Protein AF-A0A942DXK2-F1 (afdb_monomer)

Foldseek 3Di:
DDDDDDDDDDDDDDDDDDDDDDDDDDDDDDDDPPPPPCPPPDPVLLVLLQCLQPVDDAPDSPLLSVLCVVVVDDPVRSVLSSVLSNQLVVQVVVQVDPPPDDDHNNVCSVVVCSPPHHPHHDPPPPPPDPDPDDDDFDDDDPPDPPVCAQALLPDDADKFKWAWADKDWDADPFWIKIKTWTAGCDPDSRHRHIGIHIATCTDPDPVRVVQRVVQVVQQCQQQVHPDDPDCVVRGPRIWMWGRHSHDIGIHHDPPVPPD

Structure (mmCIF, N/CA/C/O backbone):
data_AF-A0A942DXK2-F1
#
_entry.id   AF-A0A942DXK2-F1
#
loop_
_atom_site.group_PDB
_atom_site.id
_atom_site.type_symbol
_atom_site.label_atom_id
_atom_site.label_alt_id
_atom_site.label_comp_id
_atom_site.label_asym_id
_atom_site.label_entity_id
_atom_site.label_seq_id
_atom_site.pdbx_PDB_ins_code
_atom_site.Cartn_x
_atom_site.Cartn_y
_atom_site.Cartn_z
_atom_site.occupancy
_atom_site.B_iso_or_equiv
_atom_site.auth_seq_id
_atom_site.auth_comp_id
_atom_site.auth_asym_id
_atom_site.auth_atom_id
_atom_site.pdbx_PDB_model_num
ATOM 1 N N . MET A 1 1 ? 35.083 39.546 17.292 1.00 42.12 1 MET A N 1
ATOM 2 C CA . MET A 1 1 ? 36.291 39.759 16.468 1.00 42.12 1 MET A CA 1
ATOM 3 C C . MET A 1 1 ? 36.486 38.520 15.616 1.00 42.12 1 MET A C 1
ATOM 5 O O . MET A 1 1 ? 36.363 37.435 16.165 1.00 42.12 1 MET A O 1
ATOM 9 N N . ASN A 1 2 ? 36.779 38.744 14.333 1.00 43.50 2 ASN A N 1
ATOM 10 C CA . ASN A 1 2 ? 37.116 37.799 13.261 1.00 43.50 2 ASN A CA 1
ATOM 11 C C . ASN A 1 2 ? 36.027 36.847 12.765 1.00 43.50 2 ASN A C 1
ATOM 13 O O . ASN A 1 2 ? 35.925 35.749 13.286 1.00 43.50 2 ASN A O 1
ATOM 17 N N . GLU A 1 3 ? 35.373 37.227 11.662 1.00 49.12 3 GLU A N 1
ATOM 18 C CA . GLU A 1 3 ? 35.374 36.413 10.435 1.00 49.12 3 GLU A CA 1
ATOM 19 C C . GLU A 1 3 ? 35.507 37.355 9.222 1.00 49.12 3 GLU A C 1
ATOM 21 O O . GLU A 1 3 ? 34.761 38.325 9.088 1.00 49.12 3 GLU A O 1
ATOM 26 N N . ASP A 1 4 ? 36.526 37.105 8.399 1.00 53.34 4 ASP A N 1
ATOM 27 C CA . ASP A 1 4 ? 36.888 37.847 7.185 1.00 53.34 4 ASP A CA 1
ATOM 28 C C . ASP A 1 4 ? 36.368 37.068 5.952 1.00 53.34 4 ASP A C 1
ATOM 30 O O . ASP A 1 4 ? 36.565 35.848 5.894 1.00 53.34 4 ASP A O 1
ATOM 34 N N . PRO A 1 5 ? 35.684 37.710 4.984 1.00 65.56 5 PRO A N 1
ATOM 35 C CA . PRO A 1 5 ? 35.142 37.065 3.792 1.00 65.56 5 PRO A CA 1
ATOM 36 C C . PRO A 1 5 ? 36.110 37.159 2.600 1.00 65.56 5 PRO A C 1
ATOM 38 O O . PRO A 1 5 ? 36.628 38.225 2.276 1.00 65.56 5 PRO A O 1
ATOM 41 N N . SER A 1 6 ? 36.308 36.071 1.849 1.00 54.59 6 SER A N 1
ATOM 42 C CA . SER A 1 6 ? 36.981 36.158 0.541 1.00 54.59 6 SER A CA 1
ATOM 43 C C . SER A 1 6 ? 36.462 35.153 -0.486 1.00 54.59 6 SER A C 1
ATOM 45 O O . SER A 1 6 ? 36.944 34.035 -0.642 1.00 54.59 6 SER A O 1
ATOM 47 N N . THR A 1 7 ? 35.427 35.612 -1.187 1.00 49.00 7 THR A N 1
ATOM 48 C CA . THR A 1 7 ? 35.327 35.753 -2.649 1.00 49.00 7 THR A CA 1
ATOM 49 C C . THR A 1 7 ? 36.343 34.971 -3.491 1.00 49.00 7 THR A C 1
ATOM 51 O O . THR A 1 7 ? 37.527 35.302 -3.541 1.00 49.00 7 THR A O 1
ATOM 54 N N . ARG A 1 8 ? 35.857 34.010 -4.285 1.00 42.41 8 ARG A N 1
ATOM 55 C CA . ARG A 1 8 ? 36.609 33.419 -5.401 1.00 42.41 8 ARG A CA 1
ATOM 56 C C . ARG A 1 8 ? 35.794 33.531 -6.689 1.00 42.41 8 ARG A C 1
ATOM 58 O O . ARG A 1 8 ? 35.006 32.655 -7.022 1.00 42.41 8 ARG A O 1
ATOM 65 N N . THR A 1 9 ? 36.016 34.620 -7.420 1.00 42.44 9 THR A N 1
ATOM 66 C CA . THR A 1 9 ? 35.561 34.802 -8.804 1.00 42.44 9 THR A CA 1
ATOM 67 C C . THR A 1 9 ? 36.762 34.564 -9.714 1.00 42.44 9 THR A C 1
ATOM 69 O O . THR A 1 9 ? 37.744 35.299 -9.635 1.00 42.44 9 THR A O 1
ATOM 72 N N . ARG A 1 10 ? 36.720 33.532 -10.563 1.00 43.69 10 ARG A N 1
ATOM 73 C CA . ARG A 1 10 ? 37.743 33.277 -11.589 1.00 43.69 10 ARG A CA 1
ATOM 74 C C . ARG A 1 10 ? 37.094 33.387 -12.964 1.00 43.69 10 ARG A C 1
ATOM 76 O O . ARG A 1 10 ? 36.321 32.516 -13.346 1.00 43.69 10 ARG A O 1
ATOM 83 N N . ALA A 1 11 ? 37.419 34.457 -13.682 1.00 47.34 11 ALA A N 1
ATOM 84 C CA . ALA A 1 11 ? 37.111 34.617 -15.098 1.00 47.34 11 ALA A CA 1
ATOM 85 C C . ALA A 1 11 ? 38.130 33.838 -15.950 1.00 47.34 11 ALA A C 1
ATOM 87 O O . ALA A 1 11 ? 39.322 33.808 -15.631 1.00 47.34 11 ALA A O 1
ATOM 88 N N . GLN A 1 12 ? 37.642 33.193 -17.010 1.00 42.16 12 GLN A N 1
ATOM 89 C CA . GLN A 1 12 ? 38.434 32.577 -18.072 1.00 42.16 12 GLN A CA 1
ATOM 90 C C . GLN A 1 12 ? 38.555 33.546 -19.251 1.00 42.16 12 GLN A C 1
ATOM 92 O O . GLN A 1 12 ? 37.553 34.096 -19.693 1.00 42.16 12 GLN A O 1
ATOM 97 N N . ASP A 1 13 ? 39.762 33.657 -19.792 1.00 45.75 13 ASP A N 1
ATOM 98 C CA . ASP A 1 13 ? 40.029 33.928 -21.208 1.00 45.75 13 ASP A CA 1
ATOM 99 C C . ASP A 1 13 ? 41.304 33.130 -21.553 1.00 45.75 13 ASP A C 1
ATOM 101 O O . ASP A 1 13 ? 42.166 32.971 -20.675 1.00 45.75 13 ASP A O 1
ATOM 105 N N . PRO A 1 14 ? 41.418 32.530 -22.751 1.00 52.19 14 PRO A N 1
ATOM 106 C CA . PRO A 1 14 ? 42.133 33.271 -23.786 1.00 52.19 14 PRO A CA 1
ATOM 107 C C . PRO A 1 14 ? 41.608 33.044 -25.219 1.00 52.19 14 PRO A C 1
ATOM 109 O O . PRO A 1 14 ? 41.426 31.918 -25.675 1.00 52.19 14 PRO A O 1
ATOM 112 N N . GLY A 1 15 ? 41.586 34.130 -25.988 1.00 42.78 15 GLY A N 1
ATOM 113 C CA . GLY A 1 15 ? 42.622 34.312 -27.011 1.00 42.78 15 GLY A CA 1
ATOM 114 C C . GLY A 1 15 ? 42.251 33.900 -28.433 1.00 42.78 15 GLY A C 1
ATOM 115 O O . GLY A 1 15 ? 42.609 32.830 -28.915 1.00 42.78 15 GLY A O 1
ATOM 116 N N . ASN A 1 16 ? 41.620 34.841 -29.128 1.00 43.91 16 ASN A N 1
ATOM 117 C CA . ASN A 1 16 ? 41.433 34.892 -30.573 1.00 43.91 16 ASN A CA 1
ATOM 118 C C . ASN A 1 16 ? 42.784 35.103 -31.298 1.00 43.91 16 ASN A C 1
ATOM 120 O O . ASN A 1 16 ? 43.468 36.093 -31.039 1.00 43.91 16 ASN A O 1
ATOM 124 N N . GLY A 1 17 ? 43.147 34.211 -32.224 1.00 48.16 17 GLY A N 1
ATOM 125 C CA . GLY A 1 17 ? 44.318 34.333 -33.100 1.00 48.16 17 GLY A CA 1
ATOM 126 C C . GLY A 1 17 ? 43.924 34.068 -34.550 1.00 48.16 17 GLY A C 1
ATOM 127 O O . GLY A 1 17 ? 43.425 32.994 -34.875 1.00 48.16 17 GLY A O 1
ATOM 128 N N . LYS A 1 18 ? 44.112 35.080 -35.393 1.00 45.66 18 LYS A N 1
ATOM 129 C CA . LYS A 1 18 ? 43.727 35.162 -36.802 1.00 45.66 18 LYS A CA 1
ATOM 130 C C . LYS A 1 18 ? 44.973 35.114 -37.703 1.00 45.66 18 LYS A C 1
ATOM 132 O O . LYS A 1 18 ? 46.031 35.584 -37.299 1.00 45.66 18 LYS A O 1
ATOM 137 N N . ASP A 1 19 ? 44.727 34.666 -38.933 1.00 44.50 19 ASP A N 1
ATOM 138 C CA . ASP A 1 19 ? 45.387 35.017 -40.203 1.00 44.50 19 ASP A CA 1
ATOM 139 C C . ASP A 1 19 ? 46.615 34.231 -40.709 1.00 44.50 19 ASP A C 1
ATOM 141 O O . ASP A 1 19 ? 47.664 34.158 -40.076 1.00 44.50 19 ASP A O 1
ATOM 145 N N . GLY A 1 20 ? 46.472 33.781 -41.969 1.00 42.69 20 GLY A N 1
ATOM 146 C CA . GLY A 1 20 ? 47.524 33.822 -42.993 1.00 42.69 20 GLY A CA 1
ATOM 147 C C . GLY A 1 20 ? 47.942 32.475 -43.592 1.00 42.69 20 GLY A C 1
ATOM 148 O O . GLY A 1 20 ? 48.713 31.756 -42.972 1.00 42.69 20 GLY A O 1
ATOM 149 N N . GLN A 1 21 ? 47.473 32.129 -44.802 1.00 41.28 21 GLN A N 1
ATOM 150 C CA . GLN A 1 21 ? 48.269 32.252 -46.043 1.00 41.28 21 GLN A CA 1
ATOM 151 C C . GLN A 1 21 ? 47.593 31.544 -47.243 1.00 41.28 21 GLN A C 1
ATOM 153 O O . GLN A 1 21 ? 47.266 30.359 -47.194 1.00 41.28 21 GLN A O 1
ATOM 158 N N . ASP A 1 22 ? 47.443 32.299 -48.332 1.00 49.22 22 ASP A N 1
ATOM 159 C CA . ASP A 1 22 ? 47.056 31.899 -49.689 1.00 49.22 22 ASP A CA 1
ATOM 160 C C . ASP A 1 22 ? 47.898 30.771 -50.313 1.00 49.22 22 ASP A C 1
ATOM 162 O O . ASP A 1 22 ? 49.125 30.834 -50.286 1.00 49.22 22 ASP A O 1
ATOM 166 N N . CYS A 1 23 ? 47.240 29.860 -51.046 1.00 44.38 23 CYS A N 1
ATOM 167 C CA . CYS A 1 23 ? 47.772 29.257 -52.278 1.00 44.38 23 CYS A CA 1
ATOM 168 C C . CYS A 1 23 ? 46.616 28.854 -53.217 1.00 44.38 23 CYS A C 1
ATOM 170 O O . CYS A 1 23 ? 45.651 28.209 -52.812 1.00 44.38 23 CYS A O 1
ATOM 172 N N . ALA A 1 24 ? 46.719 29.257 -54.483 1.00 43.09 24 ALA A N 1
ATOM 173 C CA . ALA A 1 24 ? 45.660 29.202 -55.483 1.00 43.09 24 ALA A CA 1
ATOM 174 C C . ALA A 1 24 ? 45.664 27.927 -56.363 1.00 43.09 24 ALA A C 1
ATOM 176 O O . ALA A 1 24 ? 46.722 27.467 -56.780 1.00 43.09 24 ALA A O 1
ATOM 177 N N . ALA A 1 25 ? 44.440 27.513 -56.734 1.00 47.66 25 ALA A N 1
ATOM 178 C CA . ALA A 1 25 ? 43.954 26.963 -58.020 1.00 47.66 25 ALA A CA 1
ATOM 179 C C . ALA A 1 25 ? 44.353 25.532 -58.501 1.00 47.66 25 ALA A C 1
ATOM 181 O O . ALA A 1 25 ? 45.356 24.970 -58.080 1.00 47.66 25 ALA A O 1
ATOM 182 N N . PRO A 1 26 ? 43.509 24.886 -59.344 1.00 51.38 26 PRO A N 1
ATOM 183 C CA . PRO A 1 26 ? 43.047 23.510 -59.155 1.00 51.38 26 PRO A CA 1
ATOM 184 C C . PRO A 1 26 ? 43.617 22.520 -60.180 1.00 51.38 26 PRO A C 1
ATOM 186 O O . PRO A 1 26 ? 43.882 22.857 -61.331 1.00 51.38 26 PRO A O 1
ATOM 189 N N . THR A 1 27 ? 43.728 21.246 -59.809 1.00 42.38 27 THR A N 1
ATOM 190 C CA . THR A 1 27 ? 43.945 20.156 -60.773 1.00 42.38 27 THR A CA 1
ATOM 191 C C . THR A 1 27 ? 43.150 18.943 -60.319 1.00 42.38 27 THR A C 1
ATOM 193 O O . THR A 1 27 ? 43.435 18.360 -59.278 1.00 42.38 27 THR A O 1
ATOM 196 N N . ALA A 1 28 ? 42.112 18.606 -61.083 1.00 56.78 28 ALA A N 1
ATOM 197 C CA . ALA A 1 28 ? 41.285 17.428 -60.873 1.00 56.78 28 ALA A CA 1
ATOM 198 C C . ALA A 1 28 ? 41.973 16.186 -61.464 1.00 56.78 28 ALA A C 1
ATOM 200 O O . ALA A 1 28 ? 42.229 16.168 -62.671 1.00 56.78 28 ALA A O 1
ATOM 201 N N . PRO A 1 29 ? 42.209 15.120 -60.683 1.00 48.97 29 PRO A N 1
ATOM 202 C CA . PRO A 1 29 ? 42.436 13.799 -61.229 1.00 48.97 29 PRO A CA 1
ATOM 203 C C . PRO A 1 29 ? 41.121 13.010 -61.219 1.00 48.97 29 PRO A C 1
ATOM 205 O O . PRO A 1 29 ? 40.584 12.662 -60.173 1.00 48.97 29 PRO A O 1
ATOM 208 N N . LEU A 1 30 ? 40.621 12.787 -62.434 1.00 45.84 30 LEU A N 1
ATOM 209 C CA . LEU A 1 30 ? 39.959 11.578 -62.930 1.00 45.84 30 LEU A CA 1
ATOM 210 C C . LEU A 1 30 ? 39.116 10.775 -61.926 1.00 45.84 30 LEU A C 1
ATOM 212 O O . LEU A 1 30 ? 39.620 10.011 -61.106 1.00 45.84 30 LEU A O 1
ATOM 216 N N . SER A 1 31 ? 37.804 10.880 -62.132 1.00 50.62 31 SER A N 1
ATOM 217 C CA . SER A 1 31 ? 36.756 9.989 -61.652 1.00 50.62 31 SER A CA 1
ATOM 218 C C . SER A 1 31 ? 37.131 8.510 -61.802 1.00 50.62 31 SER A C 1
ATOM 220 O O . SER A 1 31 ? 36.900 7.896 -62.842 1.00 50.62 31 SER A O 1
ATOM 222 N N . ALA A 1 32 ? 37.655 7.919 -60.735 1.00 44.97 32 ALA A N 1
ATOM 223 C CA . ALA A 1 32 ? 37.462 6.506 -60.466 1.00 44.97 32 ALA A CA 1
ATOM 224 C C . ALA A 1 32 ? 36.164 6.389 -59.652 1.00 44.97 32 ALA A C 1
ATOM 226 O O . ALA A 1 32 ? 36.058 7.044 -58.609 1.00 44.97 32 ALA A O 1
ATOM 227 N N . PRO A 1 33 ? 35.162 5.604 -60.088 1.00 45.75 33 PRO A N 1
ATOM 228 C CA . PRO A 1 33 ? 34.045 5.265 -59.228 1.00 45.75 33 PRO A CA 1
ATOM 229 C C . PRO A 1 33 ? 34.599 4.387 -58.108 1.00 45.75 33 PRO A C 1
ATOM 231 O O . PRO A 1 33 ? 34.706 3.170 -58.231 1.00 45.75 33 PRO A O 1
ATOM 234 N N . LEU A 1 34 ? 34.984 5.022 -57.002 1.00 44.19 34 LEU A N 1
ATOM 235 C CA . LEU A 1 34 ? 34.987 4.368 -55.709 1.00 44.19 34 LEU A CA 1
ATOM 236 C C . LEU A 1 34 ? 33.532 3.977 -55.474 1.00 44.19 34 LEU A C 1
ATOM 238 O O . LEU A 1 34 ? 32.727 4.778 -55.001 1.00 44.19 34 LEU A O 1
ATOM 242 N N . THR A 1 35 ? 33.183 2.752 -55.870 1.00 45.00 35 THR A N 1
ATOM 243 C CA . THR A 1 35 ? 32.109 2.000 -55.239 1.00 45.00 35 THR A CA 1
ATOM 244 C C . THR A 1 35 ? 32.383 2.090 -53.753 1.00 45.00 35 THR A C 1
ATOM 246 O O . THR A 1 35 ? 33.254 1.409 -53.213 1.00 45.00 35 THR A O 1
ATOM 249 N N . ARG A 1 36 ? 31.687 3.037 -53.127 1.00 38.78 36 ARG A N 1
ATOM 250 C CA . ARG A 1 36 ? 31.515 3.132 -51.696 1.00 38.78 36 ARG A CA 1
ATOM 251 C C . ARG A 1 36 ? 30.972 1.769 -51.302 1.00 38.78 36 ARG A C 1
ATOM 253 O O . ARG A 1 36 ? 29.816 1.468 -51.566 1.00 38.78 36 ARG A O 1
ATOM 260 N N . ALA A 1 37 ? 31.838 0.908 -50.781 1.00 41.78 37 ALA A N 1
ATOM 261 C CA . ALA A 1 37 ? 31.377 -0.202 -49.981 1.00 41.78 37 ALA A CA 1
ATOM 262 C C . ALA A 1 37 ? 30.581 0.455 -48.851 1.00 41.78 37 ALA A C 1
ATOM 264 O O . ALA A 1 37 ? 31.152 1.196 -48.045 1.00 41.78 37 ALA A O 1
ATOM 265 N N . ASP A 1 38 ? 29.259 0.316 -48.916 1.00 43.75 38 ASP A N 1
ATOM 266 C CA . ASP A 1 38 ? 28.306 0.846 -47.953 1.00 43.75 38 ASP A CA 1
ATOM 267 C C . ASP A 1 38 ? 28.631 0.277 -46.570 1.00 43.75 38 ASP A C 1
ATOM 269 O O . ASP A 1 38 ? 28.126 -0.755 -46.149 1.00 43.75 38 ASP A O 1
ATOM 273 N N . ALA A 1 39 ? 29.490 0.974 -45.831 1.00 44.19 39 ALA A N 1
ATOM 274 C CA . ALA A 1 39 ? 29.585 0.874 -44.380 1.00 44.19 39 ALA A CA 1
ATOM 275 C C . ALA A 1 39 ? 28.519 1.786 -43.741 1.00 44.19 39 ALA A C 1
ATOM 277 O O . ALA A 1 39 ? 28.804 2.567 -42.835 1.00 44.19 39 ALA A O 1
ATOM 278 N N . GLY A 1 40 ? 27.303 1.751 -44.287 1.00 49.38 40 GLY A N 1
ATOM 279 C CA . GLY A 1 40 ? 26.206 2.654 -43.962 1.00 49.38 40 GLY A CA 1
ATOM 280 C C . GLY A 1 40 ? 25.009 1.929 -43.369 1.00 49.38 40 GLY A C 1
ATOM 281 O O . GLY A 1 40 ? 23.909 2.164 -43.826 1.00 49.38 40 GLY A O 1
ATOM 282 N N . THR A 1 41 ? 25.169 0.998 -42.426 1.00 50.38 41 THR A N 1
ATOM 283 C CA . THR A 1 41 ? 24.029 0.123 -42.069 1.00 50.38 41 THR A CA 1
ATOM 284 C C . THR A 1 41 ? 24.071 -0.384 -40.628 1.00 50.38 41 THR A C 1
ATOM 286 O O . THR A 1 41 ? 24.137 -1.583 -40.380 1.00 50.38 41 THR A O 1
ATOM 289 N N . ALA A 1 42 ? 24.040 0.516 -39.647 1.00 50.09 42 ALA A N 1
ATOM 290 C CA . ALA A 1 42 ? 23.709 0.125 -38.268 1.00 50.09 42 ALA A CA 1
ATOM 291 C C . ALA A 1 42 ? 22.914 1.211 -37.540 1.00 50.09 42 ALA A C 1
ATOM 293 O O . ALA A 1 42 ? 21.958 0.914 -36.825 1.00 50.09 42 ALA A O 1
ATOM 294 N N . GLN A 1 43 ? 23.278 2.480 -37.751 1.00 53.81 43 GLN A N 1
ATOM 295 C CA . GLN A 1 43 ? 22.580 3.596 -37.120 1.00 53.81 43 GLN A CA 1
ATOM 296 C C . GLN A 1 43 ? 21.196 3.850 -37.739 1.00 53.81 43 GLN A C 1
ATOM 298 O O . GLN A 1 43 ? 20.264 4.138 -36.992 1.00 53.81 43 GLN A O 1
ATOM 303 N N . ASP A 1 44 ? 21.047 3.648 -39.051 1.00 68.81 44 ASP A N 1
ATOM 304 C CA . ASP A 1 44 ? 19.758 3.787 -39.744 1.00 68.81 44 ASP A CA 1
ATOM 305 C C . ASP A 1 44 ? 18.819 2.596 -39.497 1.00 68.81 44 ASP A C 1
ATOM 307 O O . ASP A 1 44 ? 17.615 2.791 -39.349 1.00 68.81 44 ASP A O 1
ATOM 311 N N . ASN A 1 45 ? 19.355 1.379 -39.336 1.00 83.75 45 ASN A N 1
ATOM 312 C CA . ASN A 1 45 ? 18.539 0.175 -39.136 1.00 83.75 45 ASN A CA 1
ATOM 313 C C . ASN A 1 45 ? 17.734 0.255 -37.826 1.00 83.75 45 ASN A C 1
ATOM 315 O O . ASN A 1 45 ? 16.522 0.059 -37.807 1.00 83.75 45 ASN A O 1
ATOM 319 N N . PHE A 1 46 ? 18.372 0.638 -36.715 1.00 88.25 46 PHE A N 1
ATOM 320 C CA . PHE A 1 46 ? 17.644 0.806 -35.453 1.00 88.25 46 PHE A CA 1
ATOM 321 C C . PHE A 1 46 ? 16.563 1.895 -35.544 1.00 88.25 46 PHE A C 1
ATOM 323 O O . PHE A 1 46 ? 15.477 1.739 -34.986 1.00 88.25 46 PHE A O 1
ATOM 330 N N . GLU A 1 47 ? 16.855 3.005 -36.227 1.00 88.19 47 GLU A N 1
ATOM 331 C CA . GLU A 1 47 ? 15.915 4.117 -36.395 1.00 88.19 47 GLU A CA 1
ATOM 332 C C . GLU A 1 47 ? 14.682 3.677 -37.206 1.00 88.19 47 GLU A C 1
ATOM 334 O O . GLU A 1 47 ? 13.556 4.047 -36.867 1.00 88.19 47 GLU A O 1
ATOM 339 N N . GLU A 1 48 ? 14.876 2.830 -38.220 1.00 89.75 48 GLU A N 1
ATOM 340 C CA . GLU A 1 48 ? 13.800 2.229 -39.009 1.00 89.75 48 GLU A CA 1
ATOM 341 C C . GLU A 1 48 ? 12.886 1.341 -38.150 1.00 89.75 48 GLU A C 1
ATOM 343 O O . GLU A 1 48 ? 11.667 1.538 -38.140 1.00 89.75 48 GLU A O 1
ATOM 348 N N . LEU A 1 49 ? 13.463 0.420 -37.369 1.00 89.12 49 LEU A N 1
ATOM 349 C CA . LEU A 1 49 ? 12.706 -0.439 -36.451 1.00 89.12 49 LEU A CA 1
ATOM 350 C C . LEU A 1 49 ? 11.962 0.388 -35.394 1.00 89.12 49 LEU A C 1
ATOM 352 O O . LEU A 1 49 ? 10.794 0.141 -35.088 1.00 89.12 49 LEU A O 1
ATOM 356 N N . TRP A 1 50 ? 12.630 1.405 -34.853 1.00 88.06 50 TRP A N 1
ATOM 357 C CA . TRP A 1 50 ? 12.063 2.307 -33.861 1.00 88.06 50 TRP A CA 1
ATOM 358 C C . TRP A 1 50 ? 10.838 3.055 -34.397 1.00 88.06 50 TRP A C 1
ATOM 360 O O . TRP A 1 50 ? 9.811 3.129 -33.718 1.00 88.06 50 TRP A O 1
ATOM 370 N N . CYS A 1 51 ? 10.930 3.591 -35.615 1.00 87.88 51 CYS A N 1
ATOM 371 C CA . CYS A 1 51 ? 9.832 4.288 -36.276 1.00 87.88 51 CYS A CA 1
ATOM 372 C C . CYS A 1 51 ? 8.681 3.341 -36.642 1.00 87.88 51 CYS A C 1
ATOM 374 O O . CYS A 1 51 ? 7.519 3.727 -36.498 1.00 87.88 51 CYS A O 1
ATOM 376 N N . ALA A 1 52 ? 8.988 2.106 -37.055 1.00 87.62 52 ALA A N 1
ATOM 377 C CA . ALA A 1 52 ? 7.987 1.080 -37.341 1.00 87.62 52 ALA A CA 1
ATOM 378 C C . ALA A 1 52 ? 7.171 0.708 -36.090 1.00 87.62 52 ALA A C 1
ATOM 380 O O . ALA A 1 52 ? 5.945 0.639 -36.151 1.00 87.62 52 ALA A O 1
ATOM 381 N N . TYR A 1 53 ? 7.835 0.545 -34.942 1.00 85.81 53 TYR A N 1
ATOM 382 C CA . TYR A 1 53 ? 7.176 0.185 -33.684 1.00 85.81 53 TYR A CA 1
ATOM 383 C C . TYR A 1 53 ? 6.486 1.385 -32.992 1.00 85.81 53 TYR A C 1
ATOM 385 O O . TYR A 1 53 ? 5.440 1.229 -32.356 1.00 85.81 53 TYR A O 1
ATOM 393 N N . TYR A 1 54 ? 7.026 2.610 -33.116 1.00 84.81 54 TYR A N 1
ATOM 394 C CA . TYR A 1 54 ? 6.503 3.827 -32.468 1.00 84.81 54 TYR A CA 1
ATOM 395 C C . TYR A 1 54 ? 6.296 5.022 -33.431 1.00 84.81 54 TYR A C 1
ATOM 397 O O . TYR A 1 54 ? 7.069 5.982 -33.402 1.00 84.81 54 TYR A O 1
ATOM 405 N N . PRO A 1 55 ? 5.175 5.087 -34.176 1.00 75.19 55 PRO A N 1
ATOM 406 C CA . PRO A 1 55 ? 4.976 6.094 -35.229 1.00 75.19 55 PRO A CA 1
ATOM 407 C C . PRO A 1 55 ? 4.684 7.533 -34.754 1.00 75.19 55 PRO A C 1
ATOM 409 O O . PRO A 1 55 ? 4.789 8.465 -35.544 1.00 75.19 55 PRO A O 1
ATOM 412 N N . ARG A 1 56 ? 4.268 7.757 -33.493 1.00 66.94 56 ARG A N 1
ATOM 413 C CA . ARG A 1 56 ? 3.852 9.098 -32.997 1.00 66.94 56 ARG A CA 1
ATOM 414 C C . ARG A 1 56 ? 4.711 9.678 -31.864 1.00 66.94 56 ARG A C 1
ATOM 416 O O . ARG A 1 56 ? 4.791 10.895 -31.747 1.00 66.94 56 ARG A O 1
ATOM 423 N N . ARG A 1 57 ? 5.321 8.831 -31.025 1.00 64.75 57 ARG A N 1
ATOM 424 C CA . ARG A 1 57 ? 6.349 9.141 -30.002 1.00 64.75 57 ARG A CA 1
ATOM 425 C C . ARG A 1 57 ? 6.660 7.850 -29.242 1.00 64.75 57 ARG A C 1
ATOM 427 O O . ARG A 1 57 ? 5.766 7.292 -28.608 1.00 64.75 57 ARG A O 1
ATOM 434 N N . GLY A 1 58 ? 7.898 7.370 -29.310 1.00 65.19 58 GLY A N 1
ATOM 435 C CA . GLY A 1 58 ? 8.334 6.195 -28.551 1.00 65.19 58 GLY A CA 1
ATOM 436 C C . GLY A 1 58 ? 8.844 6.557 -27.156 1.00 65.19 58 GLY A C 1
ATOM 437 O O . GLY A 1 58 ? 9.337 7.664 -26.936 1.00 65.19 58 GLY A O 1
ATOM 438 N N . LYS A 1 59 ? 8.731 5.623 -26.209 1.00 71.88 59 LYS A N 1
ATOM 439 C CA . LYS A 1 59 ? 9.289 5.741 -24.850 1.00 71.88 59 LYS A CA 1
ATOM 440 C C . LYS A 1 59 ? 10.548 4.881 -24.743 1.00 71.88 59 LYS A C 1
ATOM 442 O O . LYS A 1 59 ? 10.558 3.775 -25.265 1.00 71.88 59 LYS A O 1
ATOM 447 N N . ASN A 1 60 ? 11.574 5.372 -24.048 1.00 78.69 60 ASN A N 1
ATOM 448 C CA . ASN A 1 60 ? 12.814 4.640 -23.741 1.00 78.69 60 ASN A CA 1
ATOM 449 C C . ASN A 1 60 ? 13.689 4.264 -24.962 1.00 78.69 60 ASN A C 1
ATOM 451 O O . ASN A 1 60 ? 14.204 3.152 -25.060 1.00 78.69 60 ASN A O 1
ATOM 455 N N . LYS A 1 61 ? 13.932 5.218 -25.879 1.00 84.81 61 LYS A N 1
ATOM 456 C CA . LYS A 1 61 ? 14.793 5.018 -27.073 1.00 84.81 61 LYS A CA 1
ATOM 457 C C . LYS A 1 61 ? 16.201 4.514 -26.735 1.00 84.81 61 LYS A C 1
ATOM 459 O O . LYS A 1 61 ? 16.748 3.698 -27.467 1.00 84.81 61 LYS A O 1
ATOM 464 N N . LYS A 1 62 ? 16.786 4.991 -25.629 1.00 84.50 62 LYS A N 1
ATOM 465 C CA . LYS A 1 62 ? 18.139 4.602 -25.194 1.00 84.50 62 LYS A CA 1
ATOM 466 C C . LYS A 1 62 ? 18.221 3.121 -24.811 1.00 84.50 62 LYS A C 1
ATOM 468 O O . LYS A 1 62 ? 19.138 2.445 -25.256 1.00 84.50 62 LYS A O 1
ATOM 473 N N . GLU A 1 63 ? 17.250 2.626 -24.045 1.00 83.06 63 GLU A N 1
ATOM 474 C CA . GLU A 1 63 ? 17.185 1.218 -23.623 1.00 83.06 63 GLU A CA 1
ATOM 475 C C . GLU A 1 63 ? 16.959 0.296 -24.821 1.00 83.06 63 GLU A C 1
ATOM 477 O O . GLU A 1 63 ? 17.662 -0.693 -24.988 1.00 83.06 63 GLU A O 1
ATOM 482 N N . ALA A 1 64 ? 16.039 0.664 -25.716 1.00 86.19 64 ALA A N 1
ATOM 483 C CA . ALA A 1 64 ? 15.786 -0.131 -26.911 1.00 86.19 64 ALA A CA 1
ATOM 484 C C . ALA A 1 64 ? 16.996 -0.170 -27.856 1.00 86.19 64 ALA A C 1
ATOM 486 O O . ALA A 1 64 ? 17.267 -1.205 -28.459 1.00 86.19 64 ALA A O 1
ATOM 487 N N . ARG A 1 65 ? 17.754 0.932 -27.951 1.00 86.31 65 ARG A N 1
ATOM 488 C CA . ARG A 1 65 ? 19.006 0.960 -28.714 1.00 86.31 65 ARG A CA 1
ATOM 489 C C . ARG A 1 65 ? 20.044 0.028 -28.101 1.00 86.31 65 ARG A C 1
ATOM 491 O O . ARG A 1 65 ? 20.744 -0.646 -28.850 1.00 86.31 65 ARG A O 1
ATOM 498 N N . ALA A 1 66 ? 20.143 -0.017 -26.772 1.00 86.31 66 ALA A N 1
ATOM 499 C CA . ALA A 1 66 ? 21.049 -0.931 -26.085 1.00 86.31 66 ALA A CA 1
ATOM 500 C C . ALA A 1 66 ? 20.676 -2.391 -26.376 1.00 86.31 66 ALA A C 1
ATOM 502 O O . ALA A 1 66 ? 21.527 -3.128 -26.857 1.00 86.31 66 ALA A O 1
ATOM 503 N N . ALA A 1 67 ? 19.402 -2.763 -26.220 1.00 87.50 67 ALA A N 1
ATOM 504 C CA . ALA A 1 67 ? 18.914 -4.110 -26.526 1.00 87.50 67 ALA A CA 1
ATOM 505 C C . ALA A 1 67 ? 19.161 -4.508 -27.994 1.00 87.50 67 ALA A C 1
ATOM 507 O O . ALA A 1 67 ? 19.683 -5.586 -28.267 1.00 87.50 67 ALA A O 1
ATOM 508 N N . TYR A 1 68 ? 18.866 -3.614 -28.944 1.00 89.06 68 TYR A N 1
ATOM 509 C CA . TYR A 1 68 ? 19.128 -3.846 -30.368 1.00 89.06 68 TYR A CA 1
ATOM 510 C C . TYR A 1 68 ? 20.625 -4.016 -30.665 1.00 89.06 68 TYR A C 1
ATOM 512 O O . TYR A 1 68 ? 21.018 -4.887 -31.434 1.00 89.06 68 TYR A O 1
ATOM 520 N N . THR A 1 69 ? 21.474 -3.201 -30.033 1.00 87.69 69 THR A N 1
ATOM 521 C CA . THR A 1 69 ? 22.933 -3.298 -30.190 1.00 87.69 69 THR A CA 1
ATOM 522 C C . THR A 1 69 ? 23.473 -4.600 -29.596 1.00 87.69 69 THR A C 1
ATOM 524 O O . THR A 1 69 ? 24.362 -5.202 -30.188 1.00 87.69 69 THR A O 1
ATOM 527 N N . THR A 1 70 ? 22.926 -5.056 -28.464 1.00 89.69 70 THR A N 1
ATOM 528 C CA . THR A 1 70 ? 23.282 -6.340 -27.842 1.00 89.69 70 THR A CA 1
ATOM 529 C C . THR A 1 70 ? 22.893 -7.524 -28.720 1.00 89.69 70 THR A C 1
ATOM 531 O O . THR A 1 70 ? 23.683 -8.453 -28.859 1.00 89.69 70 THR A O 1
ATOM 534 N N . LEU A 1 71 ? 21.705 -7.481 -29.330 1.00 86.19 71 LEU A N 1
ATOM 535 C CA . LEU A 1 71 ? 21.245 -8.516 -30.256 1.00 86.19 71 LEU A CA 1
ATOM 536 C C . LEU A 1 71 ? 22.078 -8.537 -31.550 1.00 86.19 71 LEU A C 1
ATOM 538 O O . LEU A 1 71 ? 22.254 -9.595 -32.145 1.00 86.19 71 LEU A O 1
ATOM 542 N N . ASN A 1 72 ? 22.598 -7.374 -31.966 1.00 87.44 72 ASN A N 1
ATOM 543 C CA . ASN A 1 72 ? 23.368 -7.171 -33.196 1.00 87.44 72 ASN A CA 1
ATOM 544 C C . ASN A 1 72 ? 22.747 -7.889 -34.416 1.00 87.44 72 ASN A C 1
ATOM 546 O O . ASN A 1 72 ? 23.390 -8.750 -35.028 1.00 87.44 72 ASN A O 1
ATOM 550 N N . PRO A 1 73 ? 21.481 -7.588 -34.755 1.00 87.31 73 PRO A N 1
ATOM 551 C CA . PRO A 1 73 ? 20.768 -8.325 -35.783 1.00 87.31 73 PRO A CA 1
ATOM 552 C C . PRO A 1 73 ? 21.389 -8.081 -37.163 1.00 87.31 73 PRO A C 1
ATOM 554 O O . PRO A 1 73 ? 21.660 -6.944 -37.560 1.00 87.31 73 PRO A O 1
ATOM 557 N N . GLY A 1 74 ? 21.590 -9.168 -37.911 1.00 86.38 74 GLY A N 1
ATOM 558 C CA . GLY A 1 74 ? 21.948 -9.100 -39.327 1.00 86.38 74 GLY A CA 1
ATOM 559 C C . GLY A 1 74 ? 20.824 -8.487 -40.179 1.00 86.38 74 GLY A C 1
ATOM 560 O O . GLY A 1 74 ? 19.702 -8.327 -39.695 1.00 86.38 74 GLY A O 1
ATOM 561 N N . PRO A 1 75 ? 21.085 -8.171 -41.460 1.00 81.62 75 PRO A N 1
ATOM 562 C CA . PRO A 1 75 ? 20.113 -7.508 -42.336 1.00 81.62 75 PRO A CA 1
ATOM 563 C C . PRO A 1 75 ? 18.807 -8.302 -42.499 1.00 81.62 75 PRO A C 1
ATOM 565 O O . PRO A 1 75 ? 17.729 -7.711 -42.472 1.00 81.62 75 PRO A O 1
ATOM 568 N N . ASP A 1 76 ? 18.886 -9.634 -42.580 1.00 81.62 76 ASP A N 1
ATOM 569 C CA . ASP A 1 76 ? 17.707 -10.501 -42.702 1.00 81.62 76 ASP A CA 1
ATOM 570 C C . ASP A 1 76 ? 16.851 -10.509 -41.426 1.00 81.62 76 ASP A C 1
ATOM 572 O O . ASP A 1 76 ? 15.622 -10.478 -41.493 1.00 81.62 76 ASP A O 1
ATOM 576 N N . LEU A 1 77 ? 17.493 -10.524 -40.251 1.00 83.69 77 LEU A N 1
ATOM 577 C CA . LEU A 1 77 ? 16.801 -10.493 -38.961 1.00 83.69 77 LEU A CA 1
ATOM 578 C C . LEU A 1 77 ? 16.176 -9.116 -38.712 1.00 83.69 77 LEU A C 1
ATOM 580 O O . LEU A 1 77 ? 15.023 -9.035 -38.300 1.00 83.69 77 LEU A O 1
ATOM 584 N N . HIS A 1 78 ? 16.898 -8.040 -39.037 1.00 88.25 78 HIS A N 1
ATOM 585 C CA . HIS A 1 78 ? 16.376 -6.673 -38.984 1.00 88.25 78 HIS A CA 1
ATOM 586 C C . HIS A 1 78 ? 15.117 -6.515 -39.846 1.00 88.25 78 HIS A C 1
ATOM 588 O O . HIS A 1 78 ? 14.108 -6.010 -39.359 1.00 88.25 78 HIS A O 1
ATOM 594 N N . GLY A 1 79 ? 15.134 -7.023 -41.085 1.00 85.94 79 GLY A N 1
ATOM 595 C CA . GLY A 1 79 ? 13.964 -7.004 -41.968 1.00 85.94 79 GLY A CA 1
ATOM 596 C C . GLY A 1 79 ? 12.736 -7.665 -41.333 1.00 85.94 79 GLY A C 1
ATOM 597 O O . GLY A 1 79 ? 11.669 -7.053 -41.274 1.00 85.94 79 GLY A O 1
ATOM 598 N N . ARG A 1 80 ? 12.906 -8.862 -40.754 1.00 86.12 80 ARG A N 1
ATOM 599 C CA . ARG A 1 80 ? 11.825 -9.565 -40.039 1.00 86.12 80 ARG A CA 1
ATOM 600 C C . ARG A 1 80 ? 11.318 -8.787 -38.830 1.00 86.12 80 ARG A C 1
ATOM 602 O O . ARG A 1 80 ? 10.113 -8.695 -38.620 1.00 86.12 80 ARG A O 1
ATOM 609 N N . MET A 1 81 ? 12.218 -8.190 -38.050 1.00 89.31 81 MET A N 1
ATOM 610 C CA . MET A 1 81 ? 11.837 -7.374 -36.896 1.00 89.31 81 MET A CA 1
ATOM 611 C C . MET A 1 81 ? 11.021 -6.146 -37.318 1.00 89.31 81 MET A C 1
ATOM 613 O O . MET A 1 81 ? 10.050 -5.797 -36.651 1.00 89.31 81 MET A O 1
ATOM 617 N N . VAL A 1 82 ? 11.379 -5.489 -38.425 1.00 90.88 82 VAL A N 1
ATOM 618 C CA . VAL A 1 82 ? 10.626 -4.338 -38.948 1.00 90.88 82 VAL A CA 1
ATOM 619 C C . VAL A 1 82 ? 9.227 -4.755 -39.408 1.00 90.88 82 VAL A C 1
ATOM 621 O O . VAL A 1 82 ? 8.261 -4.045 -39.118 1.00 90.88 82 VAL A O 1
ATOM 624 N N . GLU A 1 83 ? 9.094 -5.892 -40.091 1.00 88.25 83 GLU A N 1
ATOM 625 C CA . GLU A 1 83 ? 7.794 -6.435 -40.503 1.00 88.25 83 GLU A CA 1
ATOM 626 C C . GLU A 1 83 ? 6.923 -6.787 -39.292 1.00 88.25 83 GLU A C 1
ATOM 628 O O . GLU A 1 83 ? 5.818 -6.254 -39.162 1.00 88.25 83 GLU A O 1
ATOM 633 N N . ALA A 1 84 ? 7.458 -7.554 -38.340 1.00 88.06 84 ALA A N 1
ATOM 634 C CA . ALA A 1 84 ? 6.761 -7.904 -37.104 1.00 88.06 84 ALA A CA 1
ATOM 635 C C . ALA A 1 84 ? 6.344 -6.656 -36.301 1.00 88.06 84 ALA A C 1
ATOM 637 O O . ALA A 1 84 ? 5.229 -6.579 -35.782 1.00 88.06 84 ALA A O 1
ATOM 638 N N . ALA A 1 85 ? 7.195 -5.625 -36.247 1.00 89.56 85 ALA A N 1
ATOM 639 C CA . ALA A 1 85 ? 6.869 -4.365 -35.584 1.00 89.56 85 ALA A CA 1
ATOM 640 C C . ALA A 1 85 ? 5.679 -3.646 -36.247 1.00 89.56 85 ALA A C 1
ATOM 642 O O . ALA A 1 85 ? 4.823 -3.094 -35.546 1.00 89.56 85 ALA A O 1
ATOM 643 N N . ARG A 1 86 ? 5.592 -3.670 -37.585 1.00 87.19 86 ARG A N 1
ATOM 644 C CA . ARG A 1 86 ? 4.456 -3.107 -38.335 1.00 87.19 86 ARG A CA 1
ATOM 645 C C . ARG A 1 86 ? 3.175 -3.897 -38.089 1.00 87.19 86 ARG A C 1
ATOM 647 O O . ARG A 1 86 ? 2.126 -3.288 -37.895 1.00 87.19 86 ARG A O 1
ATOM 654 N N . GLU A 1 87 ? 3.246 -5.223 -38.052 1.00 86.44 87 GLU A N 1
ATOM 655 C CA . GLU A 1 87 ? 2.091 -6.084 -37.770 1.00 86.44 87 GLU A CA 1
ATOM 656 C C . GLU A 1 87 ? 1.551 -5.880 -36.352 1.00 86.44 87 GLU A C 1
ATOM 658 O O . GLU A 1 87 ? 0.343 -5.730 -36.150 1.00 86.44 87 GLU A O 1
ATOM 663 N N . TRP A 1 88 ? 2.445 -5.779 -35.368 1.00 85.56 88 TRP A N 1
ATOM 664 C CA . TRP A 1 88 ? 2.090 -5.438 -33.993 1.00 85.56 88 TRP A CA 1
ATOM 665 C C . TRP A 1 88 ? 1.421 -4.061 -33.905 1.00 85.56 88 TRP A C 1
ATOM 667 O O . TRP A 1 88 ? 0.385 -3.907 -33.251 1.00 85.56 88 TRP A O 1
ATOM 677 N N . GLN A 1 89 ? 1.958 -3.066 -34.616 1.00 84.69 89 GLN A N 1
ATOM 678 C CA . GLN A 1 89 ? 1.361 -1.734 -34.692 1.00 84.69 89 GLN A CA 1
ATOM 679 C C . GLN A 1 89 ? -0.033 -1.767 -35.333 1.00 84.69 89 GLN A C 1
ATOM 681 O O . GLN A 1 89 ? -0.954 -1.137 -34.803 1.00 84.69 89 GLN A O 1
ATOM 686 N N . ALA A 1 90 ? -0.203 -2.508 -36.429 1.00 83.50 90 ALA A N 1
ATOM 687 C CA . ALA A 1 90 ? -1.475 -2.647 -37.125 1.00 83.50 90 ALA A CA 1
ATOM 688 C C . ALA A 1 90 ? -2.522 -3.346 -36.244 1.00 83.50 90 ALA A C 1
ATOM 690 O O . ALA A 1 90 ? -3.655 -2.867 -36.139 1.00 83.50 90 ALA A O 1
ATOM 691 N N . SER A 1 91 ? -2.131 -4.413 -35.537 1.00 82.38 91 SER A N 1
ATOM 692 C CA . SER A 1 91 ? -3.002 -5.101 -34.579 1.00 82.38 91 SER A CA 1
ATOM 693 C C . SER A 1 91 ? -3.456 -4.166 -33.455 1.00 82.38 91 SER A C 1
ATOM 695 O O . SER A 1 91 ? -4.638 -4.128 -33.109 1.00 82.38 91 SER A O 1
ATOM 697 N N . TRP A 1 92 ? -2.560 -3.342 -32.907 1.00 77.44 92 TRP A N 1
ATOM 698 C CA . TRP A 1 92 ? -2.938 -2.369 -31.882 1.00 77.44 92 TRP A CA 1
ATOM 699 C C . TRP A 1 92 ? -3.813 -1.238 -32.409 1.00 77.44 92 TRP A C 1
ATOM 701 O O . TRP A 1 92 ? -4.749 -0.826 -31.725 1.00 77.44 92 TRP A O 1
ATOM 711 N N . ALA A 1 93 ? -3.548 -0.742 -33.618 1.00 78.75 93 ALA A N 1
ATOM 712 C CA . ALA A 1 93 ? -4.400 0.257 -34.252 1.00 78.75 93 ALA A CA 1
ATOM 713 C C . ALA A 1 93 ? -5.830 -0.277 -34.446 1.00 78.75 93 ALA A C 1
ATOM 715 O O . ALA A 1 93 ? -6.792 0.447 -34.189 1.00 78.75 93 ALA A O 1
ATOM 716 N N . ALA A 1 94 ? -5.975 -1.559 -34.801 1.00 78.94 94 ALA A N 1
ATOM 717 C CA . ALA A 1 94 ? -7.270 -2.222 -34.935 1.00 78.94 94 ALA A CA 1
ATOM 718 C C . ALA A 1 94 ? -8.039 -2.353 -33.603 1.00 78.94 94 ALA A C 1
ATOM 720 O O . ALA A 1 94 ? -9.264 -2.444 -33.613 1.00 78.94 94 ALA A O 1
ATOM 721 N N . GLN A 1 95 ? -7.355 -2.321 -32.452 1.00 73.75 95 GLN A N 1
ATOM 722 C CA . GLN A 1 95 ? -7.986 -2.446 -31.129 1.00 73.75 95 GLN A CA 1
ATOM 723 C C . GLN A 1 95 ? -8.658 -1.154 -30.635 1.00 73.75 95 GLN A C 1
ATOM 725 O O . GLN A 1 95 ? -9.388 -1.198 -29.647 1.00 73.75 95 GLN A O 1
ATOM 730 N N . ASN A 1 96 ? -8.419 -0.010 -31.293 1.00 68.50 96 ASN A N 1
ATOM 731 C CA . ASN A 1 96 ? -8.993 1.303 -30.962 1.00 68.50 96 ASN A CA 1
ATOM 732 C C . ASN A 1 96 ? -8.901 1.690 -29.465 1.00 68.50 96 ASN A C 1
ATOM 734 O O . ASN A 1 96 ? -9.750 2.409 -28.940 1.00 68.50 96 ASN A O 1
ATOM 738 N N . ASN A 1 97 ? -7.871 1.197 -28.766 1.00 69.25 97 ASN A N 1
ATOM 739 C CA . ASN A 1 97 ? -7.628 1.467 -27.353 1.00 69.25 97 ASN A CA 1
ATOM 740 C C . ASN A 1 97 ? -6.280 2.192 -27.186 1.00 69.25 97 ASN A C 1
ATOM 742 O O . ASN A 1 97 ? -5.226 1.551 -27.249 1.00 69.25 97 ASN A O 1
ATOM 746 N N . PRO A 1 98 ? -6.282 3.521 -26.984 1.00 64.44 98 PRO A N 1
ATOM 747 C CA . PRO A 1 98 ? -5.046 4.287 -26.853 1.00 64.44 98 PRO A CA 1
ATOM 748 C C . PRO A 1 98 ? -4.253 3.935 -25.583 1.00 64.44 98 PRO A C 1
ATOM 750 O O . PRO A 1 98 ? -3.023 4.050 -25.615 1.00 64.44 98 PRO A O 1
ATOM 753 N N . ASP A 1 99 ? -4.938 3.456 -24.537 1.00 57.03 99 ASP A N 1
ATOM 754 C CA . ASP A 1 99 ? -4.404 3.150 -23.201 1.00 57.03 99 ASP A CA 1
ATOM 755 C C . ASP A 1 99 ? -4.065 1.667 -22.997 1.00 57.03 99 ASP A C 1
ATOM 757 O O . ASP A 1 99 ? -3.692 1.256 -21.896 1.00 57.03 99 ASP A O 1
ATOM 761 N N . ALA A 1 100 ? -4.173 0.837 -24.042 1.00 64.38 100 ALA A N 1
ATOM 762 C CA . ALA A 1 100 ? -3.754 -0.554 -23.948 1.00 64.38 100 ALA A CA 1
ATOM 763 C C . ALA A 1 100 ? -2.275 -0.625 -23.511 1.00 64.38 100 ALA A C 1
ATOM 765 O O . ALA A 1 100 ? -1.433 0.083 -24.081 1.00 64.38 100 ALA A O 1
ATOM 766 N N . PRO A 1 101 ? -1.934 -1.454 -22.507 1.00 61.31 101 PRO A N 1
ATOM 767 C CA . PRO A 1 101 ? -0.572 -1.552 -22.004 1.00 61.31 101 PRO A CA 1
ATOM 768 C C . PRO A 1 101 ? 0.352 -2.046 -23.120 1.00 61.31 101 PRO A C 1
ATOM 770 O O . PRO A 1 101 ? 0.267 -3.191 -23.564 1.00 61.31 101 PRO A O 1
ATOM 773 N N . ARG A 1 102 ? 1.238 -1.164 -23.591 1.00 73.88 102 ARG A N 1
ATOM 774 C CA . ARG A 1 102 ? 2.218 -1.483 -24.635 1.00 73.88 102 ARG A CA 1
ATOM 775 C C . ARG A 1 102 ? 3.479 -2.018 -23.988 1.00 73.88 102 ARG A C 1
ATOM 777 O O . ARG A 1 102 ? 4.012 -1.401 -23.064 1.00 73.88 102 ARG A O 1
ATOM 784 N N . ARG A 1 103 ? 4.001 -3.123 -24.513 1.00 80.88 103 ARG A N 1
ATOM 785 C CA . ARG A 1 103 ? 5.355 -3.559 -24.167 1.00 80.88 103 ARG A CA 1
ATOM 786 C C . ARG A 1 103 ? 6.366 -2.563 -24.732 1.00 80.88 103 ARG A C 1
ATOM 788 O O . ARG A 1 103 ? 6.179 -2.019 -25.825 1.00 80.88 103 ARG A O 1
ATOM 795 N N . THR A 1 104 ? 7.417 -2.287 -23.966 1.00 84.44 104 THR A N 1
ATOM 796 C CA . THR A 1 104 ? 8.526 -1.446 -24.424 1.00 84.44 104 THR A CA 1
ATOM 797 C C . THR A 1 104 ? 9.313 -2.176 -25.510 1.00 84.44 104 THR A C 1
ATOM 799 O O . THR A 1 104 ? 9.467 -3.393 -25.425 1.00 84.44 104 THR A O 1
ATOM 802 N N . LEU A 1 105 ? 9.831 -1.449 -26.511 1.00 84.81 105 LEU A N 1
ATOM 803 C CA . LEU A 1 105 ? 10.613 -2.068 -27.592 1.00 84.81 105 LEU A CA 1
ATOM 804 C C . LEU A 1 105 ? 11.817 -2.856 -27.048 1.00 84.81 105 LEU A C 1
ATOM 806 O O . LEU A 1 105 ? 12.111 -3.925 -27.557 1.00 84.81 105 LEU A O 1
ATOM 810 N N . ALA A 1 106 ? 12.455 -2.390 -25.968 1.00 84.44 106 ALA A N 1
ATOM 811 C CA . ALA A 1 106 ? 13.533 -3.130 -25.305 1.00 84.44 106 ALA A CA 1
ATOM 812 C C . ALA A 1 106 ? 13.091 -4.542 -24.875 1.00 84.44 106 ALA A C 1
ATOM 814 O O . ALA A 1 106 ? 13.699 -5.520 -25.289 1.00 84.44 106 ALA A O 1
ATOM 815 N N . LYS A 1 107 ? 11.970 -4.658 -24.147 1.00 85.31 107 LYS A N 1
ATOM 816 C CA . LYS A 1 107 ? 11.436 -5.957 -23.703 1.00 85.31 107 LYS A CA 1
ATOM 817 C C . LYS A 1 107 ? 10.931 -6.823 -24.855 1.00 85.31 107 LYS A C 1
ATOM 819 O O . LYS A 1 107 ? 10.942 -8.041 -24.733 1.00 85.31 107 LYS A O 1
ATOM 824 N N . TRP A 1 108 ? 10.454 -6.202 -25.932 1.00 88.62 108 TRP A N 1
ATOM 825 C CA . TRP A 1 108 ? 10.021 -6.905 -27.140 1.00 88.62 108 TRP A CA 1
ATOM 826 C C . TRP A 1 108 ? 11.213 -7.537 -27.877 1.00 88.62 108 TRP A C 1
ATOM 828 O O . TRP A 1 108 ? 11.133 -8.693 -28.279 1.00 88.62 108 TRP A O 1
ATOM 838 N N . ILE A 1 109 ? 12.340 -6.818 -27.962 1.00 87.81 109 ILE A N 1
ATOM 839 C CA . ILE A 1 109 ? 13.605 -7.326 -28.518 1.00 87.81 109 ILE A CA 1
ATOM 840 C C . ILE A 1 109 ? 14.209 -8.407 -27.607 1.00 87.81 109 ILE A C 1
ATOM 842 O O . ILE A 1 109 ? 14.560 -9.475 -28.090 1.00 87.81 109 ILE A O 1
ATOM 846 N N . GLU A 1 110 ? 14.303 -8.158 -26.296 1.00 84.12 110 GLU A N 1
ATOM 847 C CA . GLU A 1 110 ? 14.910 -9.084 -25.318 1.00 84.12 110 GLU A CA 1
ATOM 848 C C . GLU A 1 110 ? 14.202 -10.439 -25.226 1.00 84.12 110 GLU A C 1
ATOM 850 O O . GLU A 1 110 ? 14.838 -11.448 -24.944 1.00 84.12 110 GLU A O 1
ATOM 855 N N . ARG A 1 111 ? 12.879 -10.457 -25.412 1.00 83.31 111 ARG A N 1
ATOM 856 C CA . ARG A 1 111 ? 12.059 -11.676 -25.353 1.00 83.31 111 ARG A CA 1
ATOM 857 C C . ARG A 1 111 ? 11.880 -12.351 -26.708 1.00 83.31 111 ARG A C 1
ATOM 859 O O . ARG A 1 111 ? 11.083 -13.278 -26.798 1.00 83.31 111 ARG A O 1
ATOM 866 N N . GLU A 1 112 ? 12.560 -11.847 -27.734 1.00 85.94 112 GLU A N 1
ATOM 867 C CA . GLU A 1 112 ? 12.489 -12.366 -29.100 1.00 85.94 112 GLU A CA 1
ATOM 868 C C . GLU A 1 112 ? 11.049 -12.446 -29.639 1.00 85.94 112 GLU A C 1
ATOM 870 O O . GLU A 1 112 ? 10.700 -13.280 -30.467 1.00 85.94 112 GLU A O 1
ATOM 875 N N . GLU A 1 113 ? 10.182 -11.524 -29.203 1.00 79.06 113 GLU A N 1
ATOM 876 C CA . GLU A 1 113 ? 8.757 -11.529 -29.569 1.00 79.06 113 GLU A CA 1
ATOM 877 C C . GLU A 1 113 ? 8.502 -11.108 -31.019 1.00 79.06 113 GLU A C 1
ATOM 879 O O . GLU A 1 113 ? 7.353 -11.061 -31.452 1.00 79.06 113 GLU A O 1
ATOM 884 N N . TYR A 1 114 ? 9.565 -10.828 -31.771 1.00 79.31 114 TYR A N 1
ATOM 885 C CA . TYR A 1 114 ? 9.528 -10.712 -33.222 1.00 79.31 114 TYR A CA 1
ATOM 886 C C . TYR A 1 114 ? 9.246 -12.055 -33.918 1.00 79.31 114 TYR A C 1
ATOM 888 O O . TYR A 1 114 ? 8.865 -12.043 -35.083 1.00 79.31 114 TYR A O 1
ATOM 896 N N . GLU A 1 115 ? 9.400 -13.195 -33.231 1.00 79.12 115 GLU A N 1
ATOM 897 C CA . GLU A 1 115 ? 8.991 -14.519 -33.734 1.00 79.12 115 GLU A CA 1
ATOM 898 C C . GLU A 1 115 ? 7.560 -14.909 -33.323 1.00 79.12 115 GLU A C 1
ATOM 900 O O . GLU A 1 115 ? 7.023 -15.907 -33.801 1.00 79.12 115 GLU A O 1
ATOM 905 N N . CYS A 1 116 ? 6.931 -14.132 -32.437 1.00 76.38 116 CYS A N 1
ATOM 906 C CA . CYS A 1 116 ? 5.593 -14.406 -31.923 1.00 76.38 116 CYS A CA 1
ATOM 907 C C . CYS A 1 116 ? 4.516 -13.678 -32.733 1.00 76.38 116 CYS A C 1
ATOM 909 O O . CYS A 1 116 ? 4.648 -12.490 -33.044 1.00 76.38 116 CYS A O 1
ATOM 911 N N . ASP A 1 117 ? 3.392 -14.364 -32.958 1.00 69.88 117 ASP A N 1
ATOM 912 C CA . ASP A 1 117 ? 2.215 -13.761 -33.579 1.00 69.88 117 ASP A CA 1
ATOM 913 C C . ASP A 1 117 ? 1.752 -12.517 -32.796 1.00 69.88 117 ASP A C 1
ATOM 915 O O . ASP A 1 117 ? 1.712 -12.531 -31.554 1.00 69.88 117 ASP A O 1
ATOM 919 N N . PRO A 1 118 ? 1.375 -11.427 -33.493 1.00 66.88 118 PRO A N 1
ATOM 920 C CA . PRO A 1 118 ? 0.892 -10.222 -32.842 1.00 66.88 118 PRO A CA 1
ATOM 921 C C . PRO A 1 118 ? -0.342 -10.539 -31.994 1.00 66.88 118 PRO A C 1
ATOM 923 O O . PRO A 1 118 ? -1.181 -11.349 -32.397 1.00 66.88 118 PRO A O 1
ATOM 926 N N . PRO A 1 119 ? -0.516 -9.877 -30.834 1.00 65.38 119 PRO A N 1
ATOM 927 C CA . PRO A 1 119 ? -1.651 -10.139 -29.963 1.00 65.38 119 PRO A CA 1
ATOM 928 C C . PRO A 1 119 ? -2.953 -9.923 -30.738 1.00 65.38 119 PRO A C 1
ATOM 930 O O . PRO A 1 119 ? -3.302 -8.791 -31.078 1.00 65.38 119 PRO A O 1
ATOM 933 N N . THR A 1 120 ? -3.670 -11.007 -31.037 1.00 54.91 120 THR A N 1
ATOM 934 C CA . THR A 1 120 ? -4.957 -10.951 -31.731 1.00 54.91 120 THR A CA 1
ATOM 935 C C . THR A 1 120 ? -5.972 -10.288 -30.819 1.00 54.91 120 THR A C 1
ATOM 937 O O . THR A 1 120 ? -6.282 -10.838 -29.766 1.00 54.91 120 THR A O 1
ATOM 940 N N . ALA A 1 121 ? -6.436 -9.107 -31.241 1.00 53.03 121 ALA A N 1
ATOM 941 C CA . ALA A 1 121 ? -7.556 -8.325 -30.723 1.00 53.03 121 ALA A CA 1
ATOM 942 C C . ALA A 1 121 ? -7.875 -8.538 -29.234 1.00 53.03 121 ALA A C 1
ATOM 944 O O . ALA A 1 121 ? -8.488 -9.535 -28.848 1.00 53.03 121 ALA A O 1
ATOM 945 N N . TYR A 1 122 ? -7.555 -7.537 -28.408 1.00 48.56 122 TYR A N 1
ATOM 946 C CA . TYR A 1 122 ? -8.109 -7.420 -27.063 1.00 48.56 122 TYR A CA 1
ATOM 947 C C . TYR A 1 122 ? -9.633 -7.588 -27.131 1.00 48.56 122 TYR A C 1
ATOM 949 O O . TYR A 1 122 ? -10.348 -6.674 -27.538 1.00 48.56 122 TYR A O 1
ATOM 957 N N . LYS A 1 123 ? -10.139 -8.768 -26.756 1.00 48.88 123 LYS A N 1
ATOM 958 C CA . LYS A 1 123 ? -11.558 -8.942 -26.470 1.00 48.88 123 LYS A CA 1
ATOM 959 C C . LYS A 1 123 ? -11.789 -8.137 -25.198 1.00 48.88 123 LYS A C 1
ATOM 961 O O . LYS A 1 123 ? -11.238 -8.534 -24.166 1.00 48.88 123 LYS A O 1
ATOM 966 N N . PRO A 1 124 ? -12.538 -7.017 -25.226 1.00 46.19 124 PRO A N 1
ATOM 967 C CA . PRO A 1 124 ? -12.970 -6.409 -23.986 1.00 46.19 124 PRO A CA 1
ATOM 968 C C . PRO A 1 124 ? -13.684 -7.510 -23.217 1.00 46.19 124 PRO A C 1
ATOM 970 O O . PRO A 1 124 ? -14.691 -8.047 -23.674 1.00 46.19 124 PRO A O 1
ATOM 973 N N . LYS A 1 125 ? -13.093 -7.923 -22.093 1.00 48.19 125 LYS A N 1
ATOM 974 C CA . LYS A 1 125 ? -13.740 -8.825 -21.151 1.00 48.19 125 LYS A CA 1
ATOM 975 C C . LYS A 1 125 ? -15.067 -8.153 -20.842 1.00 48.19 125 LYS A C 1
ATOM 977 O O . LYS A 1 125 ? -15.050 -7.079 -20.239 1.00 48.19 125 LYS A O 1
ATOM 982 N N . GLU A 1 126 ? -16.171 -8.709 -21.346 1.00 43.94 126 GLU A N 1
ATOM 983 C CA . GLU A 1 126 ? -17.505 -8.178 -21.095 1.00 43.94 126 GLU A CA 1
ATOM 984 C C . GLU A 1 126 ? -17.594 -7.949 -19.594 1.00 43.94 126 GLU A C 1
ATOM 986 O O . GLU A 1 126 ? -17.507 -8.884 -18.789 1.00 43.94 126 GLU A O 1
ATOM 991 N N . ARG A 1 127 ? -17.660 -6.674 -19.206 1.00 46.16 127 ARG A N 1
ATOM 992 C CA . ARG A 1 127 ? -17.978 -6.315 -17.839 1.00 46.16 127 ARG A CA 1
ATOM 993 C C . ARG A 1 127 ? -19.388 -6.840 -17.644 1.00 46.16 127 ARG A C 1
ATOM 995 O O . ARG A 1 127 ? -20.342 -6.194 -18.068 1.00 46.16 127 ARG A O 1
ATOM 1002 N N . LYS A 1 128 ? -19.513 -8.023 -17.031 1.00 43.12 128 LYS A N 1
ATOM 1003 C CA . LYS A 1 128 ? -20.747 -8.408 -16.351 1.00 43.12 128 LYS A CA 1
ATOM 1004 C C . LYS A 1 128 ? -21.173 -7.169 -15.576 1.00 43.12 128 LYS A C 1
ATOM 1006 O O . LYS A 1 128 ? -20.369 -6.633 -14.808 1.00 43.12 128 LYS A O 1
ATOM 1011 N N . ALA A 1 129 ? -22.383 -6.682 -15.850 1.00 45.91 129 ALA A N 1
ATOM 1012 C CA . ALA A 1 129 ? -23.000 -5.655 -15.028 1.00 45.91 129 ALA A CA 1
ATOM 1013 C C . ALA A 1 129 ? -22.760 -6.038 -13.559 1.00 45.91 129 ALA A C 1
ATOM 1015 O O . ALA A 1 129 ? -22.856 -7.234 -13.259 1.00 45.91 129 ALA A O 1
ATOM 1016 N N . PRO A 1 130 ? -22.372 -5.094 -12.682 1.00 43.16 130 PRO A N 1
ATOM 1017 C CA . PRO A 1 130 ? -22.103 -5.407 -11.290 1.00 43.16 130 PRO A CA 1
ATOM 1018 C C . PRO A 1 130 ? -23.352 -6.068 -10.721 1.00 43.16 130 PRO A C 1
ATOM 1020 O O . PRO A 1 130 ? -24.385 -5.435 -10.507 1.00 43.16 130 PRO A O 1
ATOM 1023 N N . LYS A 1 131 ? -23.258 -7.386 -10.564 1.00 39.44 131 LYS A N 1
ATOM 1024 C CA . LYS A 1 131 ? -24.215 -8.175 -9.827 1.00 39.44 131 LYS A CA 1
ATOM 1025 C C . LYS A 1 131 ? -24.047 -7.676 -8.404 1.00 39.44 131 LYS A C 1
ATOM 1027 O O . LYS A 1 131 ? -22.973 -7.824 -7.825 1.00 39.44 131 LYS A O 1
ATOM 1032 N N . VAL A 1 132 ? -25.061 -6.978 -7.909 1.00 49.56 132 VAL A N 1
ATOM 1033 C CA . VAL A 1 132 ? -25.180 -6.683 -6.488 1.00 49.56 132 VAL A CA 1
ATOM 1034 C C . VAL A 1 132 ? -25.363 -8.044 -5.827 1.00 49.56 132 VAL A C 1
ATOM 1036 O O . VAL A 1 132 ? -26.465 -8.580 -5.788 1.00 49.5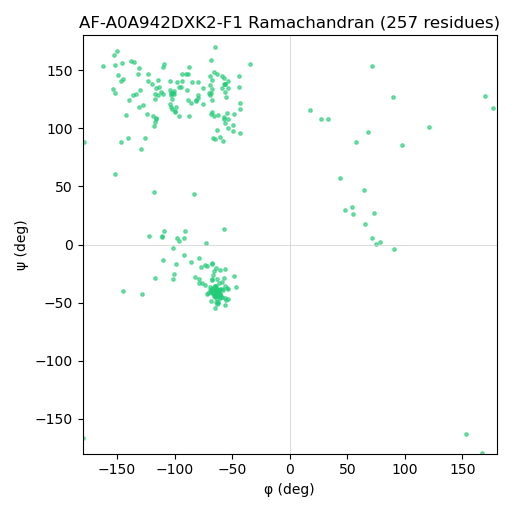6 132 VAL A O 1
ATOM 1039 N N . GLU A 1 133 ? -24.252 -8.659 -5.439 1.00 46.16 133 GLU A N 1
ATOM 1040 C CA . GLU A 1 133 ? -24.221 -9.844 -4.597 1.00 46.16 133 GLU A CA 1
ATOM 1041 C C . GLU A 1 133 ? -23.558 -9.480 -3.270 1.00 46.16 133 GLU A C 1
ATOM 1043 O O . GLU A 1 133 ? -22.675 -8.617 -3.241 1.00 46.16 133 GLU A O 1
ATOM 1048 N N . PRO A 1 134 ? -24.091 -10.038 -2.173 1.00 41.06 134 PRO A N 1
ATOM 1049 C CA . PRO A 1 134 ? -23.917 -9.515 -0.829 1.00 41.06 134 PRO A CA 1
ATOM 1050 C C . PRO A 1 134 ? -22.473 -9.666 -0.364 1.00 41.06 134 PRO A C 1
ATOM 1052 O O . PRO A 1 134 ? -21.724 -10.490 -0.888 1.00 41.06 134 PRO A O 1
ATOM 1055 N N . ALA A 1 135 ? -22.115 -8.848 0.628 1.00 49.16 135 ALA A N 1
ATOM 1056 C CA . ALA A 1 135 ? -20.854 -8.918 1.346 1.00 49.16 135 ALA A CA 1
ATOM 1057 C C . ALA A 1 135 ? -20.511 -10.381 1.664 1.00 49.16 135 ALA A C 1
ATOM 1059 O O . ALA A 1 135 ? -21.268 -11.070 2.345 1.00 49.16 135 ALA A O 1
ATOM 1060 N N . VAL A 1 136 ? -19.401 -10.857 1.099 1.00 40.19 136 VAL A N 1
ATOM 1061 C CA . VAL A 1 136 ? -18.825 -12.146 1.461 1.00 40.19 136 VAL A CA 1
ATOM 1062 C C . VAL A 1 136 ? -17.694 -11.863 2.428 1.00 40.19 136 VAL A C 1
ATOM 1064 O O . VAL A 1 136 ? -16.736 -11.156 2.104 1.00 40.19 136 VAL A O 1
ATOM 1067 N N . ALA A 1 137 ? -17.874 -12.413 3.621 1.00 41.62 137 ALA A N 1
ATOM 1068 C CA . ALA A 1 137 ? -16.931 -12.470 4.709 1.00 41.62 137 ALA A CA 1
ATOM 1069 C C . ALA A 1 137 ? -15.509 -12.851 4.263 1.00 41.62 137 ALA A C 1
ATOM 1071 O O . ALA A 1 137 ? -15.286 -13.672 3.380 1.00 41.62 137 ALA A O 1
ATOM 1072 N N . ALA A 1 138 ? -14.576 -12.237 4.976 1.00 46.91 138 ALA A N 1
ATOM 1073 C CA . ALA A 1 138 ? -13.128 -12.353 4.952 1.00 46.91 138 ALA A CA 1
ATOM 1074 C C . ALA A 1 138 ? -12.457 -13.715 4.665 1.00 46.91 138 ALA A C 1
ATOM 1076 O O . ALA A 1 138 ? -12.940 -14.766 5.074 1.00 46.91 138 ALA A O 1
ATOM 1077 N N . ASN A 1 139 ? -11.226 -13.555 4.160 1.00 52.94 139 ASN A N 1
ATOM 1078 C CA . ASN A 1 139 ? -10.012 -14.344 4.395 1.00 52.94 139 ASN A CA 1
ATOM 1079 C C . ASN A 1 139 ? -10.057 -15.839 4.074 1.00 52.94 139 ASN A C 1
ATOM 1081 O O . ASN A 1 139 ? -10.279 -16.666 4.944 1.00 52.94 139 ASN A O 1
ATOM 1085 N N . GLU A 1 140 ? -9.745 -16.127 2.810 1.00 41.81 140 GLU A N 1
ATOM 1086 C CA . GLU A 1 140 ? -8.776 -17.129 2.332 1.00 41.81 140 GLU A CA 1
ATOM 1087 C C . GLU A 1 140 ? -8.805 -17.011 0.802 1.00 41.81 140 GLU A C 1
ATOM 1089 O O . GLU A 1 140 ? -9.653 -17.593 0.129 1.00 41.81 140 GLU A O 1
ATOM 1094 N N . ASN A 1 141 ? -7.981 -16.137 0.219 1.00 40.91 141 ASN A N 1
ATOM 1095 C CA . ASN A 1 141 ? -7.936 -16.020 -1.237 1.00 40.91 141 ASN A CA 1
ATOM 1096 C C . ASN A 1 141 ? -6.493 -15.833 -1.706 1.00 40.91 141 ASN A C 1
ATOM 1098 O O . ASN A 1 141 ? -6.018 -14.710 -1.869 1.00 40.91 141 ASN A O 1
ATOM 1102 N N . ASP A 1 142 ? -5.848 -16.964 -1.999 1.00 50.75 142 ASP A N 1
ATOM 1103 C CA . ASP A 1 142 ? -4.522 -17.141 -2.623 1.00 50.75 142 ASP A CA 1
ATOM 1104 C C . ASP A 1 142 ? -4.361 -16.476 -4.013 1.00 50.75 142 ASP A C 1
ATOM 1106 O O . ASP A 1 142 ? -3.426 -16.763 -4.755 1.00 50.75 142 ASP A O 1
ATOM 1110 N N . ASN A 1 143 ? -5.282 -15.599 -4.423 1.00 61.66 143 ASN A N 1
ATOM 1111 C CA . ASN A 1 143 ? -5.282 -14.949 -5.736 1.00 61.66 143 ASN A CA 1
ATOM 1112 C C . ASN A 1 143 ? -5.266 -13.419 -5.675 1.00 61.66 143 ASN A C 1
ATOM 1114 O O . ASN A 1 143 ? -5.403 -12.772 -6.718 1.00 61.66 143 ASN A O 1
ATOM 1118 N N . VAL A 1 144 ? -5.112 -12.813 -4.495 1.00 61.41 144 VAL A N 1
ATOM 1119 C CA . VAL A 1 144 ? -4.811 -11.380 -4.422 1.00 61.41 144 VAL A CA 1
ATOM 1120 C C . VAL A 1 144 ? -3.338 -11.205 -4.804 1.00 61.41 144 VAL A C 1
ATOM 1122 O O . VAL A 1 144 ? -2.477 -11.797 -4.162 1.00 61.41 144 VAL A O 1
ATOM 1125 N N . PRO A 1 145 ? -3.013 -10.430 -5.853 1.00 67.88 145 PRO A N 1
ATOM 1126 C CA . PRO A 1 145 ? -1.634 -10.076 -6.136 1.00 67.88 145 PRO A CA 1
ATOM 1127 C C . PRO A 1 145 ? -0.979 -9.461 -4.902 1.00 67.88 145 PRO A C 1
ATOM 1129 O O . PRO A 1 145 ? -1.561 -8.571 -4.288 1.00 67.88 145 PRO A O 1
ATOM 1132 N N . ASP A 1 146 ? 0.239 -9.891 -4.601 1.00 71.25 146 ASP A N 1
ATOM 1133 C CA . ASP A 1 146 ? 1.044 -9.468 -3.447 1.00 71.25 146 ASP A CA 1
ATOM 1134 C C . ASP A 1 146 ? 1.078 -7.934 -3.246 1.00 71.25 146 ASP A C 1
ATOM 1136 O O . ASP A 1 146 ? 0.938 -7.400 -2.147 1.00 71.25 146 ASP A O 1
ATOM 1140 N N . PHE A 1 147 ? 1.107 -7.177 -4.347 1.00 70.31 147 PHE A N 1
ATOM 1141 C CA . PHE A 1 14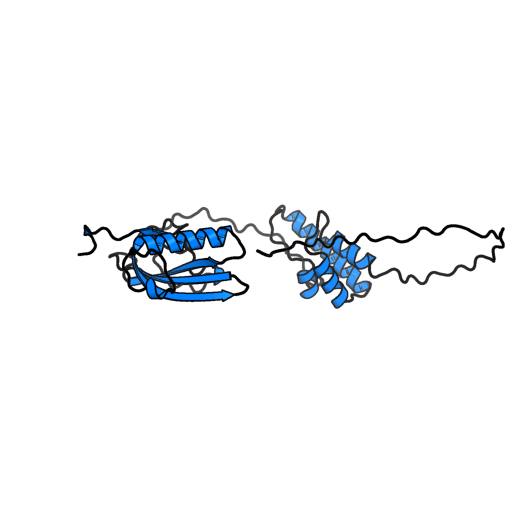7 ? 1.077 -5.714 -4.302 1.00 70.31 147 PHE A CA 1
ATOM 1142 C C . PHE A 1 147 ? -0.250 -5.109 -3.799 1.00 70.31 147 PHE A C 1
ATOM 1144 O O . PHE A 1 147 ? -0.276 -3.919 -3.496 1.00 70.31 147 PHE A O 1
ATOM 1151 N N . MET A 1 148 ? -1.352 -5.862 -3.742 1.00 72.38 148 MET A N 1
ATOM 1152 C CA . MET A 1 148 ? -2.649 -5.397 -3.221 1.00 72.38 148 MET A CA 1
ATOM 1153 C C . MET A 1 148 ? -2.909 -5.822 -1.777 1.00 72.38 148 MET A C 1
ATOM 1155 O O . MET A 1 148 ? -3.786 -5.234 -1.144 1.00 72.38 148 MET A O 1
ATOM 1159 N N . VAL A 1 149 ? -2.172 -6.809 -1.266 1.00 77.25 149 VAL A N 1
ATOM 1160 C CA . VAL A 1 149 ? -2.254 -7.258 0.127 1.00 77.25 149 VAL A CA 1
ATOM 1161 C C . VAL A 1 149 ? -1.974 -6.074 1.065 1.00 77.25 149 VAL A C 1
ATOM 1163 O O . VAL A 1 149 ? -1.165 -5.200 0.752 1.00 77.25 149 VAL A O 1
ATOM 1166 N N . GLY A 1 150 ? -2.742 -5.968 2.150 1.00 77.62 150 GLY A N 1
ATOM 1167 C CA . GLY A 1 150 ? -2.693 -4.823 3.064 1.00 77.62 150 GLY A CA 1
ATOM 1168 C C . GLY A 1 150 ? -3.342 -3.527 2.553 1.00 77.62 150 GLY A C 1
ATOM 1169 O O . GLY A 1 150 ? -3.348 -2.521 3.260 1.00 77.62 150 GLY A O 1
ATOM 1170 N N . SER A 1 151 ? -3.911 -3.496 1.341 1.00 85.81 151 SER A N 1
ATOM 1171 C CA . SER A 1 151 ? -4.571 -2.284 0.844 1.00 85.81 151 SER A CA 1
ATOM 1172 C C . SER A 1 151 ? -5.873 -1.991 1.610 1.00 85.81 151 SER A C 1
ATOM 1174 O O . SER A 1 151 ? -6.717 -2.885 1.729 1.00 85.81 151 SER A O 1
ATOM 1176 N N . PRO A 1 152 ? -6.144 -0.721 1.980 1.00 86.62 152 PRO A N 1
ATOM 1177 C CA . PRO A 1 152 ? -7.430 -0.279 2.534 1.00 86.62 152 PRO A CA 1
ATOM 1178 C C . PRO A 1 152 ? -8.671 -0.728 1.756 1.00 86.62 152 PRO A C 1
ATOM 1180 O O . PRO A 1 152 ? -9.761 -0.841 2.307 1.00 86.62 152 PRO A O 1
ATOM 1183 N N . LYS A 1 153 ? -8.528 -0.968 0.448 1.00 87.25 153 LYS A N 1
ATOM 1184 C CA . LYS A 1 153 ? -9.621 -1.399 -0.437 1.00 87.25 153 LYS A CA 1
ATOM 1185 C C . LYS A 1 153 ? -10.055 -2.844 -0.209 1.00 87.25 153 LYS A C 1
ATOM 1187 O O . LYS A 1 153 ? -11.128 -3.220 -0.672 1.00 87.25 153 LYS A O 1
ATOM 1192 N N . LEU A 1 154 ? -9.214 -3.650 0.436 1.00 89.31 154 LEU A N 1
ATOM 1193 C CA . LEU A 1 154 ? -9.527 -5.034 0.782 1.00 89.31 154 LEU A CA 1
ATOM 1194 C C . LEU A 1 154 ? -10.276 -5.143 2.110 1.00 89.31 154 LEU A C 1
ATOM 1196 O O . LEU A 1 154 ? -10.876 -6.181 2.378 1.00 89.31 154 LEU A O 1
ATOM 1200 N N . TRP A 1 155 ? -10.279 -4.081 2.920 1.00 92.44 155 TRP A N 1
ATOM 1201 C CA . TRP A 1 155 ? -11.051 -4.055 4.153 1.00 92.44 155 TRP A CA 1
ATOM 1202 C C . TRP A 1 155 ? -12.544 -4.020 3.817 1.00 92.44 155 TRP A C 1
ATOM 1204 O O . TRP A 1 155 ? -12.975 -3.160 3.034 1.00 92.44 155 TRP A O 1
ATOM 1214 N N . PRO A 1 156 ? -13.360 -4.914 4.406 1.00 93.56 156 PRO A N 1
ATOM 1215 C CA . PRO A 1 156 ? -14.803 -4.793 4.304 1.00 93.56 156 PRO A CA 1
ATOM 1216 C C . PRO A 1 156 ? -15.237 -3.423 4.844 1.00 93.56 156 PRO A C 1
ATOM 1218 O O . PRO A 1 156 ? -14.629 -2.874 5.762 1.00 93.56 156 PRO A O 1
ATOM 1221 N N . ALA A 1 157 ? -16.253 -2.819 4.227 1.00 94.56 157 ALA A N 1
ATOM 1222 C CA . ALA A 1 157 ? -16.743 -1.529 4.693 1.00 94.56 157 ALA A CA 1
ATOM 1223 C C . ALA A 1 157 ? -17.448 -1.707 6.043 1.00 94.56 157 ALA A C 1
ATOM 1225 O O . ALA A 1 157 ? -18.329 -2.556 6.178 1.00 94.56 157 ALA A O 1
ATOM 1226 N N . GLY A 1 158 ? -17.095 -0.887 7.028 1.00 94.75 158 GLY A N 1
ATOM 1227 C CA . GLY A 1 158 ? -17.614 -1.043 8.376 1.00 94.75 158 GLY A CA 1
ATOM 1228 C C . GLY A 1 158 ? -16.869 -0.221 9.415 1.00 94.75 158 GLY A C 1
ATOM 1229 O O . GLY A 1 158 ? -15.937 0.529 9.113 1.00 94.75 158 GLY A O 1
ATOM 1230 N N . ARG A 1 159 ? -17.329 -0.359 10.657 1.00 95.81 159 ARG A N 1
ATOM 1231 C CA . ARG A 1 159 ? -16.648 0.141 11.850 1.00 95.81 159 ARG A CA 1
ATOM 1232 C C . ARG A 1 159 ? -16.178 -1.058 12.652 1.00 95.81 159 ARG A C 1
ATOM 1234 O O . ARG A 1 159 ? -16.969 -1.963 12.903 1.00 95.81 159 ARG A O 1
ATOM 1241 N N . TYR A 1 160 ? -14.918 -1.028 13.046 1.00 96.00 160 TYR A N 1
ATOM 1242 C CA . TYR A 1 160 ? -14.255 -2.092 13.777 1.00 96.00 160 TYR A CA 1
ATOM 1243 C C . TYR A 1 160 ? -13.564 -1.487 14.988 1.00 96.00 160 TYR A C 1
ATOM 1245 O O . TYR A 1 160 ? -12.885 -0.477 14.881 1.00 96.00 160 TYR A O 1
ATOM 1253 N N . VAL A 1 161 ? -13.741 -2.105 16.134 1.00 96.31 161 VAL A N 1
ATOM 1254 C CA . VAL A 1 161 ? -12.982 -1.902 17.363 1.00 96.31 161 VAL A CA 1
ATOM 1255 C C . VAL A 1 161 ? -12.036 -3.081 17.484 1.00 96.31 161 VAL A C 1
ATOM 1257 O O . VAL A 1 161 ? -12.444 -4.225 17.267 1.00 96.31 161 VAL A O 1
ATOM 1260 N N . GLY A 1 162 ? -10.777 -2.799 17.776 1.00 95.38 162 GLY A N 1
ATOM 1261 C CA . GLY A 1 162 ? -9.718 -3.789 17.750 1.00 95.38 162 GLY A CA 1
ATOM 1262 C C . GLY A 1 162 ? -8.383 -3.184 18.135 1.00 95.38 162 GLY A C 1
ATOM 1263 O O . GLY A 1 162 ? -8.322 -2.064 18.641 1.00 95.38 162 GLY A O 1
ATOM 1264 N N . GLU A 1 163 ? -7.317 -3.919 17.876 1.00 95.81 163 GLU A N 1
ATOM 1265 C CA . GLU A 1 163 ? -5.951 -3.497 18.167 1.00 95.81 163 GLU A CA 1
ATOM 1266 C C . GLU A 1 163 ? -4.990 -4.035 17.111 1.00 95.81 163 GLU A C 1
ATOM 1268 O O . GLU A 1 163 ? -5.271 -5.031 16.441 1.00 95.81 163 GLU A O 1
ATOM 1273 N N . PHE A 1 164 ? -3.849 -3.373 16.948 1.00 96.31 164 PHE A N 1
ATOM 1274 C CA . PHE A 1 164 ? -2.771 -3.920 16.133 1.00 96.31 164 PHE A CA 1
ATOM 1275 C C . PHE A 1 164 ? -2.000 -4.967 16.940 1.00 96.31 164 PHE A C 1
ATOM 1277 O O . PHE A 1 164 ? -1.600 -4.687 18.064 1.00 96.31 164 PHE A O 1
ATOM 1284 N N . ILE A 1 165 ? -1.804 -6.162 16.389 1.00 94.00 165 ILE A N 1
ATOM 1285 C CA . ILE A 1 165 ? -1.162 -7.296 17.079 1.00 94.00 165 ILE A CA 1
ATOM 1286 C C . ILE A 1 165 ? 0.220 -7.645 16.521 1.00 94.00 165 ILE A C 1
ATOM 1288 O O . ILE A 1 165 ? 0.950 -8.407 17.148 1.00 94.00 165 ILE A O 1
ATOM 1292 N N . ASP A 1 166 ? 0.559 -7.107 15.352 1.00 91.44 166 ASP A N 1
ATOM 1293 C CA . ASP A 1 166 ? 1.851 -7.287 14.695 1.00 91.44 166 ASP A CA 1
ATOM 1294 C C . ASP A 1 166 ? 2.164 -6.067 13.818 1.00 91.44 166 ASP A C 1
ATOM 1296 O O . ASP A 1 166 ? 1.248 -5.361 13.369 1.00 91.44 166 ASP A O 1
ATOM 1300 N N . GLY A 1 167 ? 3.450 -5.823 13.588 1.00 91.75 167 GLY A N 1
ATOM 1301 C CA . GLY A 1 167 ? 3.953 -4.708 12.800 1.00 91.75 167 GLY A CA 1
ATOM 1302 C C . GLY A 1 167 ? 5.306 -5.027 12.175 1.00 91.75 167 GLY A C 1
ATOM 1303 O O . GLY A 1 167 ? 6.203 -5.518 12.850 1.00 91.75 167 GLY A O 1
ATOM 1304 N N . ASP A 1 168 ? 5.454 -4.724 10.888 1.00 93.38 168 ASP A N 1
ATOM 1305 C CA . ASP A 1 168 ? 6.702 -4.901 10.146 1.00 93.38 168 ASP A CA 1
ATOM 1306 C C . ASP A 1 168 ? 7.049 -3.637 9.354 1.00 93.38 168 ASP A C 1
ATOM 1308 O O . ASP A 1 168 ? 6.163 -2.916 8.876 1.00 93.38 168 ASP A O 1
ATOM 1312 N N . ILE A 1 169 ? 8.350 -3.377 9.217 1.00 92.62 169 ILE A N 1
ATOM 1313 C CA . ILE A 1 169 ? 8.885 -2.235 8.474 1.00 92.62 169 ILE A CA 1
ATOM 1314 C C . ILE A 1 169 ? 9.852 -2.747 7.408 1.00 92.62 169 ILE A C 1
ATOM 1316 O O . ILE A 1 169 ? 10.968 -3.175 7.713 1.00 92.62 169 ILE A O 1
ATOM 1320 N N . ASP A 1 170 ? 9.467 -2.602 6.142 1.00 93.69 170 ASP A N 1
ATOM 1321 C CA . ASP A 1 170 ? 10.313 -2.934 5.001 1.00 93.69 170 ASP A CA 1
ATOM 1322 C C . ASP A 1 170 ? 10.948 -1.669 4.412 1.00 93.69 170 ASP A C 1
ATOM 1324 O O . ASP A 1 170 ? 10.282 -0.675 4.116 1.00 93.69 170 ASP A O 1
ATOM 1328 N N . ARG A 1 171 ? 12.271 -1.705 4.225 1.00 95.00 171 ARG A N 1
ATOM 1329 C CA . ARG A 1 171 ? 13.047 -0.588 3.669 1.00 95.00 171 ARG A CA 1
ATOM 1330 C C . ARG A 1 171 ? 13.681 -1.004 2.354 1.00 95.00 171 ARG A C 1
ATOM 1332 O O . ARG A 1 171 ? 14.687 -1.718 2.338 1.00 95.00 171 ARG A O 1
ATOM 1339 N N . LYS A 1 172 ? 13.136 -0.519 1.237 1.00 91.44 172 LYS A N 1
ATOM 1340 C CA . LYS A 1 172 ? 13.623 -0.845 -0.112 1.00 91.44 172 LYS A CA 1
ATOM 1341 C C . LYS A 1 172 ? 13.690 0.397 -0.983 1.00 91.44 172 LYS A C 1
ATOM 1343 O O . LYS A 1 172 ? 12.734 1.144 -1.114 1.00 91.44 172 LYS A O 1
ATOM 1348 N N . GLY A 1 173 ? 14.843 0.615 -1.617 1.00 88.44 173 GLY A N 1
ATOM 1349 C CA . GLY A 1 173 ? 14.996 1.677 -2.618 1.00 88.44 173 GLY A CA 1
ATOM 1350 C C . GLY A 1 173 ? 14.856 3.111 -2.087 1.00 88.44 173 GLY A C 1
ATOM 1351 O O . GLY A 1 173 ? 14.680 4.017 -2.892 1.00 88.44 173 GLY A O 1
ATOM 1352 N N . GLY A 1 174 ? 14.965 3.321 -0.771 1.00 90.12 174 GLY A N 1
ATOM 1353 C CA . GLY A 1 174 ? 14.744 4.622 -0.129 1.00 90.12 174 GLY A CA 1
ATOM 1354 C C . GLY A 1 174 ? 13.301 4.865 0.318 1.00 90.12 174 GLY A C 1
ATOM 1355 O O . GLY A 1 174 ? 13.053 5.874 0.971 1.00 90.12 174 GLY A O 1
ATOM 1356 N N . ASP A 1 175 ? 12.391 3.938 0.019 1.00 94.44 175 ASP A N 1
ATOM 1357 C CA . ASP A 1 175 ? 11.038 3.927 0.562 1.00 94.44 175 ASP A CA 1
ATOM 1358 C C . ASP A 1 175 ? 11.018 3.120 1.875 1.00 94.44 175 ASP A C 1
ATOM 1360 O O . ASP A 1 175 ? 11.768 2.149 2.039 1.00 94.44 175 ASP A O 1
ATOM 1364 N N . GLU A 1 176 ? 10.166 3.537 2.809 1.00 95.56 176 GLU A N 1
ATOM 1365 C CA . GLU A 1 176 ? 9.865 2.851 4.067 1.00 95.56 176 GLU A CA 1
ATOM 1366 C C . GLU A 1 176 ? 8.373 2.505 4.075 1.00 95.56 176 GLU A C 1
ATOM 1368 O O . GLU A 1 176 ? 7.510 3.389 4.118 1.00 95.56 176 GLU A O 1
ATOM 1373 N N . GLU A 1 177 ? 8.081 1.211 3.969 1.00 95.50 177 GLU A N 1
ATOM 1374 C CA . GLU A 1 177 ? 6.737 0.646 3.990 1.00 95.50 177 GLU A CA 1
ATOM 1375 C C . GLU A 1 177 ? 6.466 0.034 5.362 1.00 95.50 177 GLU A C 1
ATOM 1377 O O . GLU A 1 177 ? 7.272 -0.737 5.876 1.00 95.50 177 GLU A O 1
ATOM 1382 N N . VAL A 1 178 ? 5.323 0.376 5.946 1.00 95.50 178 VAL A N 1
ATOM 1383 C CA . VAL A 1 178 ? 4.858 -0.163 7.221 1.00 95.50 178 VAL A CA 1
ATOM 1384 C C . VAL A 1 178 ? 3.659 -1.058 6.954 1.00 95.50 178 VAL A C 1
ATOM 1386 O O . VAL A 1 178 ? 2.706 -0.641 6.289 1.00 95.50 178 VAL A O 1
ATOM 1389 N N . THR A 1 179 ? 3.697 -2.270 7.499 1.00 95.81 179 THR A N 1
ATOM 1390 C CA . THR A 1 179 ? 2.578 -3.215 7.490 1.00 95.81 179 THR A CA 1
ATOM 1391 C C . THR A 1 179 ? 2.142 -3.474 8.921 1.00 95.81 179 THR A C 1
ATOM 1393 O O . THR A 1 179 ? 2.957 -3.863 9.746 1.00 95.81 179 THR A O 1
ATOM 1396 N N . LEU A 1 180 ? 0.861 -3.266 9.223 1.00 95.56 180 LEU A N 1
ATOM 1397 C CA . LEU A 1 180 ? 0.276 -3.540 10.537 1.00 95.56 180 LEU A CA 1
ATOM 1398 C C . LEU A 1 180 ? -0.846 -4.573 10.423 1.00 95.56 180 LEU A C 1
ATOM 1400 O O . LEU A 1 180 ? -1.692 -4.473 9.530 1.00 95.56 180 LEU A O 1
ATOM 1404 N N . ALA A 1 181 ? -0.903 -5.518 11.359 1.00 94.12 181 ALA A N 1
ATOM 1405 C CA . ALA A 1 181 ? -1.966 -6.517 11.448 1.00 94.12 181 ALA A CA 1
ATOM 1406 C C . ALA A 1 181 ? -2.996 -6.114 12.512 1.00 94.12 181 ALA A C 1
ATOM 1408 O O . ALA A 1 181 ? -2.683 -6.061 13.697 1.00 94.12 181 ALA A O 1
ATOM 1409 N N . PHE A 1 182 ? -4.229 -5.821 12.103 1.00 96.75 182 PHE A N 1
ATOM 1410 C CA . PHE A 1 182 ? -5.317 -5.363 12.970 1.00 96.75 182 PHE A CA 1
ATOM 1411 C C . PHE A 1 182 ? -6.270 -6.508 13.320 1.00 96.75 182 PHE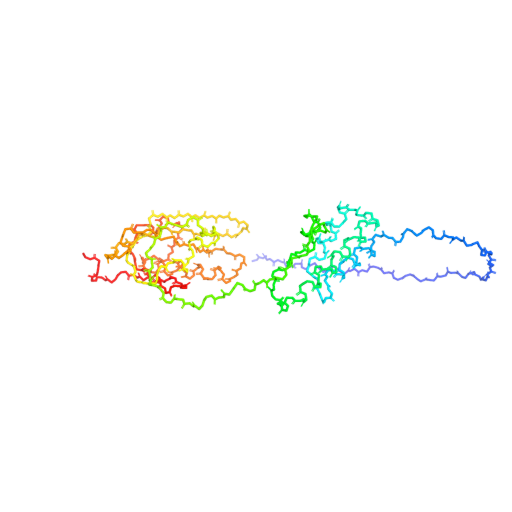 A C 1
ATOM 1413 O O . PHE A 1 182 ? -6.961 -7.023 12.441 1.00 96.75 182 PHE A O 1
ATOM 1420 N N . LEU A 1 183 ? -6.342 -6.882 14.597 1.00 93.75 183 LEU A N 1
ATOM 1421 C CA . LEU A 1 183 ? -7.294 -7.859 15.118 1.00 93.75 183 LEU A CA 1
ATOM 1422 C C . LEU A 1 183 ? -8.621 -7.175 15.456 1.00 93.75 183 LEU A C 1
ATOM 1424 O O . LEU A 1 183 ? -8.671 -6.264 16.280 1.00 93.75 183 LEU A O 1
ATOM 1428 N N . VAL A 1 184 ? -9.706 -7.629 14.835 1.00 95.69 184 VAL A N 1
ATOM 1429 C CA . VAL A 1 184 ? -11.061 -7.138 15.096 1.00 95.69 184 VAL A CA 1
ATOM 1430 C C . VAL A 1 184 ? -11.631 -7.817 16.341 1.00 95.69 184 VAL A C 1
ATOM 1432 O O . VAL A 1 184 ? -11.786 -9.033 16.362 1.00 95.69 184 VAL A O 1
ATOM 1435 N N . ASN A 1 185 ? -12.030 -7.011 17.324 1.00 91.94 185 ASN A N 1
ATOM 1436 C CA . ASN A 1 185 ? -12.657 -7.440 18.582 1.00 91.94 185 ASN A CA 1
ATOM 1437 C C . ASN A 1 185 ? -14.141 -7.026 18.672 1.00 91.94 185 ASN A C 1
ATOM 1439 O O . ASN A 1 185 ? -14.766 -7.113 19.727 1.00 91.94 185 ASN A O 1
ATOM 1443 N N . THR A 1 186 ? -14.712 -6.491 17.588 1.00 89.88 186 THR A N 1
ATOM 1444 C CA . THR A 1 186 ? -16.134 -6.118 17.548 1.00 89.88 186 THR A CA 1
ATOM 1445 C C . THR A 1 186 ? -16.996 -7.348 17.309 1.00 89.88 186 THR A C 1
ATOM 1447 O O . THR A 1 186 ? -16.812 -7.994 16.274 1.00 89.88 186 THR A O 1
ATOM 1450 N N . PRO A 1 187 ? -17.998 -7.618 18.166 1.00 87.62 187 PRO A N 1
ATOM 1451 C CA . PRO A 1 187 ?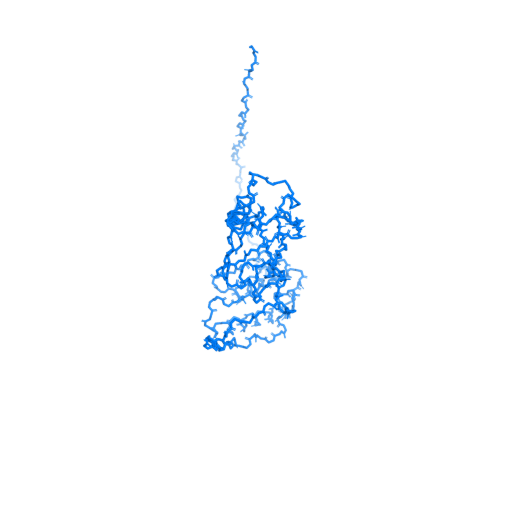 -18.934 -8.707 17.940 1.00 87.62 187 PRO A CA 1
ATOM 1452 C C . PRO A 1 187 ? -19.614 -8.581 16.573 1.00 87.62 187 PRO A C 1
ATOM 1454 O O . PRO A 1 187 ? -20.203 -7.548 16.246 1.00 87.62 187 PRO A O 1
ATOM 1457 N N . GLY A 1 188 ? -19.556 -9.639 15.767 1.00 88.88 188 GLY A N 1
ATOM 1458 C CA . GLY A 1 188 ? -20.17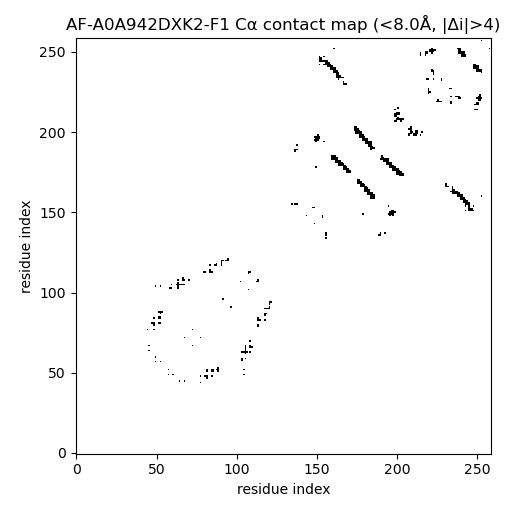3 -9.662 14.445 1.00 88.88 188 GLY A CA 1
ATOM 1459 C C . GLY A 1 188 ? -19.485 -10.615 13.475 1.00 88.88 188 GLY A C 1
ATOM 1460 O O . GLY A 1 188 ? -18.712 -11.484 13.861 1.00 88.88 188 GLY A O 1
ATOM 1461 N N . GLU A 1 189 ? -19.755 -10.435 12.182 1.00 89.50 189 GLU A N 1
ATOM 1462 C CA . GLU A 1 189 ? -19.229 -11.278 11.094 1.00 89.50 189 GLU A CA 1
ATOM 1463 C C . GLU A 1 189 ? -17.691 -11.280 10.989 1.00 89.50 189 GLU A C 1
ATOM 1465 O O . GLU A 1 189 ? -17.086 -12.189 10.405 1.00 89.50 189 GLU A O 1
ATOM 1470 N N . HIS A 1 190 ? -17.054 -10.244 11.529 1.00 90.75 190 HIS A N 1
ATOM 1471 C CA . HIS A 1 190 ? -15.613 -10.041 11.456 1.00 90.75 190 HIS A CA 1
ATOM 1472 C C . HIS A 1 190 ? -14.900 -10.208 12.798 1.00 90.75 190 HIS A C 1
ATOM 1474 O O . HIS A 1 190 ? -13.701 -9.971 12.846 1.00 90.75 190 HIS A O 1
ATOM 1480 N N . ASP A 1 191 ? -15.601 -10.633 13.848 1.00 93.56 191 ASP A N 1
ATOM 1481 C CA . ASP A 1 191 ? -14.997 -10.869 15.161 1.00 93.56 191 ASP A CA 1
ATOM 1482 C C . ASP A 1 191 ? -13.870 -11.915 15.085 1.00 93.56 191 ASP A C 1
ATOM 1484 O O . ASP A 1 191 ? -14.000 -12.939 14.405 1.00 93.56 191 ASP A O 1
ATOM 1488 N N . GLY A 1 192 ? -12.742 -11.625 15.732 1.00 90.31 192 GLY A N 1
ATOM 1489 C CA . GLY A 1 192 ? -11.532 -12.445 15.737 1.00 90.31 192 GLY A CA 1
ATOM 1490 C C . GLY A 1 192 ? -10.749 -12.466 14.421 1.00 90.31 192 GLY A C 1
ATOM 1491 O O . GLY A 1 192 ? -9.791 -13.230 14.293 1.00 90.31 192 GLY A O 1
ATOM 1492 N N . LYS A 1 193 ? -11.134 -11.668 13.418 1.00 92.81 193 LYS A N 1
ATOM 1493 C CA . LYS A 1 193 ? -10.433 -11.628 12.128 1.00 92.81 193 LYS A CA 1
ATOM 1494 C C . LYS A 1 193 ? -9.294 -10.625 12.137 1.00 92.81 193 LYS A C 1
ATOM 1496 O O . LYS A 1 193 ? -9.396 -9.565 12.746 1.00 92.81 193 LYS A O 1
ATOM 1501 N N . VAL A 1 194 ? -8.244 -10.951 11.391 1.00 92.62 194 VAL A N 1
ATOM 1502 C CA . VAL A 1 194 ? -7.084 -10.079 11.206 1.00 92.62 194 VAL A CA 1
ATOM 1503 C C . VAL A 1 194 ? -7.148 -9.419 9.834 1.00 92.62 194 VAL A C 1
ATOM 1505 O O . VAL A 1 194 ? -7.324 -10.093 8.814 1.00 92.62 194 VAL A O 1
ATOM 1508 N N . PHE A 1 195 ? -7.015 -8.097 9.818 1.00 94.44 195 PHE A N 1
ATOM 1509 C CA . PHE A 1 195 ? -6.898 -7.293 8.611 1.00 94.44 195 PHE A CA 1
ATOM 1510 C C . PHE A 1 195 ? -5.519 -6.651 8.544 1.00 94.44 195 PHE A C 1
ATOM 1512 O O . PHE A 1 195 ? -5.096 -5.973 9.474 1.00 94.44 195 PHE A O 1
ATOM 1519 N N . GLU A 1 196 ? -4.829 -6.814 7.424 1.00 95.31 196 GLU A N 1
ATOM 1520 C CA . GLU A 1 196 ? -3.554 -6.138 7.200 1.00 95.31 196 GLU A CA 1
ATOM 1521 C C . GLU A 1 196 ? -3.781 -4.730 6.652 1.00 95.31 196 GLU A C 1
ATOM 1523 O O . GLU A 1 196 ? -4.641 -4.513 5.792 1.00 95.31 196 GLU A O 1
ATOM 1528 N N . HIS A 1 197 ? -2.990 -3.770 7.120 1.00 95.69 197 HIS A N 1
ATOM 1529 C CA . HIS A 1 197 ? -2.939 -2.422 6.576 1.00 95.69 197 HIS A CA 1
ATOM 1530 C C . HIS A 1 197 ? -1.500 -2.037 6.251 1.00 95.69 197 HIS A C 1
ATOM 1532 O O . HIS A 1 197 ? -0.647 -2.001 7.133 1.00 95.69 197 HIS A O 1
ATOM 1538 N N . ARG A 1 198 ? -1.256 -1.728 4.978 1.00 95.44 198 ARG A N 1
ATOM 1539 C CA . ARG A 1 198 ? 0.049 -1.369 4.436 1.00 95.44 198 ARG A CA 1
ATOM 1540 C C . ARG A 1 198 ? 0.046 0.061 3.907 1.00 95.44 198 ARG A C 1
ATOM 1542 O O . ARG A 1 198 ? -0.837 0.429 3.128 1.00 95.44 198 ARG A O 1
ATOM 1549 N N . PHE A 1 199 ? 1.028 0.859 4.313 1.00 95.56 199 PHE A N 1
ATOM 1550 C CA . PHE A 1 199 ? 1.191 2.251 3.885 1.00 95.56 199 PHE A CA 1
ATOM 1551 C C . PHE A 1 199 ? 2.664 2.687 3.942 1.00 95.56 199 PHE A C 1
ATOM 1553 O O . PHE A 1 199 ? 3.481 2.049 4.595 1.00 95.56 199 PHE A O 1
ATOM 1560 N N . TYR A 1 200 ? 3.015 3.786 3.266 1.00 95.69 200 TYR A N 1
ATOM 1561 C CA . TYR A 1 200 ? 4.398 4.277 3.202 1.00 95.69 200 TYR A CA 1
ATOM 1562 C C . TYR A 1 200 ? 4.622 5.483 4.119 1.00 95.69 200 TYR A C 1
ATOM 1564 O O . TYR A 1 200 ? 4.032 6.543 3.904 1.00 95.69 200 TYR A O 1
ATOM 1572 N N . THR A 1 201 ? 5.507 5.364 5.107 1.00 96.12 201 THR A N 1
ATOM 1573 C CA . THR A 1 201 ? 5.924 6.491 5.969 1.00 96.12 201 THR A CA 1
ATOM 1574 C C . THR A 1 201 ? 6.948 7.386 5.276 1.00 96.12 201 THR A C 1
ATOM 1576 O O . THR A 1 201 ? 6.982 8.600 5.511 1.00 96.12 201 THR A O 1
ATOM 1579 N N . GLN A 1 202 ? 7.744 6.797 4.381 1.00 95.88 202 GLN A N 1
ATOM 1580 C CA . GLN A 1 202 ? 8.659 7.479 3.472 1.00 95.88 202 GLN A CA 1
ATOM 1581 C C . GLN A 1 202 ? 8.486 6.883 2.076 1.00 95.88 202 GLN A C 1
ATOM 1583 O O . GLN A 1 202 ? 8.512 5.666 1.916 1.00 95.88 202 GLN A O 1
ATOM 1588 N N . ALA A 1 203 ? 8.291 7.723 1.061 1.00 95.00 203 ALA A N 1
ATOM 1589 C CA . ALA A 1 203 ? 8.206 7.259 -0.319 1.00 95.00 203 ALA A CA 1
ATOM 1590 C C . ALA A 1 203 ? 8.728 8.315 -1.288 1.00 95.00 203 ALA A C 1
ATOM 1592 O O . ALA A 1 203 ? 8.472 9.508 -1.123 1.00 95.00 203 ALA A O 1
ATOM 1593 N N . PHE A 1 204 ? 9.359 7.876 -2.375 1.00 93.62 204 PHE A N 1
ATOM 1594 C CA . PHE A 1 204 ? 9.757 8.753 -3.475 1.00 93.62 204 PHE A CA 1
ATOM 1595 C C . PHE A 1 204 ? 8.558 9.490 -4.096 1.00 93.62 204 PHE A C 1
ATOM 1597 O O . PHE A 1 204 ? 8.676 10.623 -4.568 1.00 93.62 204 PHE A O 1
ATOM 1604 N N . ILE A 1 205 ? 7.385 8.850 -4.103 1.00 93.12 205 ILE A N 1
ATOM 1605 C CA . ILE A 1 205 ? 6.139 9.444 -4.589 1.00 93.12 205 ILE A CA 1
ATOM 1606 C C . ILE A 1 205 ? 5.465 10.210 -3.444 1.00 93.12 205 ILE A C 1
ATOM 1608 O O . ILE A 1 205 ? 4.898 9.613 -2.529 1.00 93.12 205 ILE A O 1
ATOM 1612 N N . GLU A 1 206 ? 5.440 11.541 -3.553 1.00 95.25 206 GLU A N 1
ATOM 1613 C CA . GLU A 1 206 ? 4.916 12.447 -2.518 1.00 95.25 206 GLU A CA 1
ATOM 1614 C C . GLU A 1 206 ? 3.482 12.113 -2.074 1.00 95.25 206 GLU A C 1
ATOM 1616 O O . GLU A 1 206 ? 3.160 12.209 -0.892 1.00 95.25 206 GLU A O 1
ATOM 1621 N N . SER A 1 207 ? 2.605 11.699 -2.997 1.00 93.75 207 SER A N 1
ATOM 1622 C CA . SER A 1 207 ? 1.222 11.356 -2.645 1.00 93.75 207 SER A CA 1
ATOM 1623 C C . SER A 1 207 ? 1.136 10.143 -1.722 1.00 93.75 207 SER A C 1
ATOM 1625 O O . SER A 1 207 ? 0.312 10.148 -0.814 1.00 93.75 207 SER A O 1
ATOM 1627 N N . TYR A 1 208 ? 1.985 9.131 -1.932 1.00 93.75 208 TYR A N 1
ATOM 1628 C CA . TYR A 1 208 ? 2.012 7.934 -1.089 1.00 93.75 208 TYR A CA 1
ATOM 1629 C C . TYR A 1 208 ? 2.600 8.243 0.280 1.00 93.75 208 TYR A C 1
ATOM 1631 O O . TYR A 1 208 ? 2.013 7.853 1.284 1.00 93.75 208 TYR A O 1
ATOM 1639 N N . GLN A 1 209 ? 3.682 9.026 0.326 1.00 95.50 209 GLN A N 1
ATOM 1640 C CA . GLN A 1 209 ? 4.251 9.480 1.592 1.00 95.50 209 GLN A CA 1
ATOM 1641 C C . GLN A 1 209 ? 3.237 10.300 2.399 1.00 95.50 209 GLN A C 1
ATOM 1643 O O . GLN A 1 209 ? 3.067 10.079 3.593 1.00 95.50 209 GLN A O 1
ATOM 1648 N N . ARG A 1 210 ? 2.528 11.237 1.760 1.00 95.88 210 ARG A N 1
ATOM 1649 C CA . ARG A 1 210 ? 1.529 12.071 2.442 1.00 95.88 210 ARG A CA 1
ATOM 1650 C C . ARG A 1 210 ? 0.367 11.242 2.989 1.00 95.88 210 ARG A C 1
ATOM 1652 O O . ARG A 1 210 ? -0.080 11.492 4.103 1.00 95.88 210 ARG A O 1
ATOM 1659 N N . GLU A 1 211 ? -0.127 10.280 2.211 1.00 94.81 211 GLU A N 1
ATOM 1660 C CA . GLU A 1 211 ? -1.209 9.382 2.630 1.00 94.81 211 GLU A CA 1
ATOM 1661 C C . GLU A 1 211 ? -0.782 8.483 3.798 1.00 94.81 211 GLU A C 1
ATOM 1663 O O . GLU A 1 211 ? -1.518 8.366 4.780 1.00 94.81 211 GLU A O 1
ATOM 1668 N N . GLY A 1 212 ? 0.418 7.899 3.743 1.00 94.88 212 GLY A N 1
ATOM 1669 C CA . GLY A 1 212 ? 0.919 7.062 4.829 1.00 94.88 212 GLY A CA 1
ATOM 1670 C C . GLY A 1 212 ? 1.255 7.853 6.094 1.00 94.88 212 GLY A C 1
ATOM 1671 O O . GLY A 1 212 ? 0.923 7.404 7.187 1.00 94.88 212 GLY A O 1
ATOM 1672 N N . GLN A 1 213 ? 1.792 9.071 5.978 1.00 96.25 213 GLN A N 1
ATOM 1673 C CA . GLN A 1 213 ? 1.995 9.953 7.135 1.00 96.25 213 GLN A CA 1
ATOM 1674 C C . GLN A 1 213 ? 0.672 10.379 7.781 1.00 96.25 213 GLN A C 1
ATOM 1676 O O . GLN A 1 213 ? 0.556 10.331 9.002 1.00 96.25 213 GLN A O 1
ATOM 1681 N N . ALA A 1 214 ? -0.348 10.717 6.984 1.00 95.75 214 ALA A N 1
ATOM 1682 C CA . ALA A 1 214 ? -1.683 11.021 7.505 1.00 95.75 214 ALA A CA 1
ATOM 1683 C C . ALA A 1 214 ? -2.331 9.798 8.181 1.00 95.75 214 ALA A C 1
ATOM 1685 O O . ALA A 1 214 ? -3.027 9.931 9.188 1.00 95.75 214 ALA A O 1
ATOM 1686 N N . THR A 1 215 ? -2.084 8.600 7.647 1.00 96.44 215 THR A N 1
ATOM 1687 C CA . THR A 1 215 ? -2.532 7.337 8.248 1.00 96.44 215 THR A CA 1
ATOM 1688 C C . THR A 1 215 ? -1.866 7.112 9.603 1.00 96.44 215 THR A C 1
ATOM 1690 O O . THR A 1 215 ? -2.564 6.872 10.587 1.00 96.44 215 THR A O 1
ATOM 1693 N N . LEU A 1 216 ? -0.540 7.256 9.678 1.00 96.56 216 LEU A N 1
ATOM 1694 C CA . LEU A 1 216 ? 0.214 7.113 10.921 1.00 96.56 216 LEU A CA 1
ATOM 1695 C C . LEU A 1 216 ? -0.218 8.144 11.972 1.00 96.56 216 LEU A C 1
ATOM 1697 O O . LEU A 1 216 ? -0.443 7.789 13.124 1.00 96.56 216 LEU A O 1
ATOM 1701 N N . GLU A 1 217 ? -0.400 9.405 11.574 1.00 96.38 217 GLU A N 1
ATOM 1702 C CA . GLU A 1 217 ? -0.903 10.466 12.452 1.00 96.38 217 GLU A CA 1
ATOM 1703 C C . GLU A 1 217 ? -2.304 10.136 12.990 1.00 96.38 217 GLU A C 1
ATOM 1705 O O . GLU A 1 217 ? -2.553 10.285 14.186 1.00 96.38 217 GLU A O 1
ATOM 1710 N N . SER A 1 218 ? -3.201 9.619 12.140 1.00 96.88 218 SER A N 1
ATOM 1711 C CA . SER A 1 218 ? -4.537 9.175 12.558 1.00 96.88 218 SER A CA 1
ATOM 1712 C C . SER A 1 218 ? -4.474 8.033 13.574 1.00 96.88 218 SER A C 1
ATOM 1714 O O . SER A 1 218 ? -5.267 8.033 14.514 1.00 96.88 218 SER A O 1
ATOM 1716 N N . ILE A 1 219 ? -3.545 7.084 13.412 1.00 97.56 219 ILE A N 1
ATOM 1717 C CA . ILE A 1 219 ? -3.328 5.998 14.377 1.00 97.56 219 ILE A CA 1
ATOM 1718 C C . ILE A 1 219 ? -2.836 6.579 15.702 1.00 97.56 219 ILE A C 1
ATOM 1720 O O . ILE A 1 219 ? -3.480 6.362 16.723 1.00 97.56 219 ILE A O 1
ATOM 1724 N N . CYS A 1 220 ? -1.756 7.368 15.683 1.00 97.06 220 CYS A N 1
ATOM 1725 C CA . CYS A 1 220 ? -1.176 8.004 16.868 1.00 97.06 220 CYS A CA 1
ATOM 1726 C C . CYS A 1 220 ? -2.213 8.823 17.646 1.00 97.06 220 CYS A C 1
ATOM 1728 O O . CYS A 1 220 ? -2.349 8.659 18.859 1.00 97.06 220 CYS A O 1
ATOM 1730 N N . ALA A 1 221 ? -3.001 9.643 16.946 1.00 96.44 221 ALA A N 1
ATOM 1731 C CA . ALA A 1 221 ? -4.069 10.431 17.546 1.00 96.44 221 ALA A CA 1
ATOM 1732 C C . ALA A 1 221 ? -5.153 9.552 18.192 1.00 96.44 221 ALA A C 1
ATOM 1734 O O . ALA A 1 221 ? -5.633 9.878 19.278 1.00 96.44 221 ALA A O 1
ATOM 1735 N N . ALA A 1 222 ? -5.517 8.427 17.565 1.00 97.12 222 ALA A N 1
ATOM 1736 C CA . ALA A 1 222 ? -6.511 7.496 18.095 1.00 97.12 222 ALA A CA 1
ATOM 1737 C C . ALA A 1 222 ? -6.067 6.823 19.404 1.00 97.12 222 ALA A C 1
ATOM 1739 O O . ALA A 1 222 ? -6.891 6.617 20.291 1.00 97.12 222 ALA A O 1
ATOM 1740 N N . ILE A 1 223 ? -4.774 6.526 19.547 1.00 96.56 223 ILE A N 1
ATOM 1741 C CA . ILE A 1 223 ? -4.205 5.883 20.745 1.00 96.56 223 ILE A CA 1
ATOM 1742 C C . ILE A 1 223 ? -3.602 6.875 21.754 1.00 96.56 223 ILE A C 1
ATOM 1744 O O . ILE A 1 223 ? -3.047 6.460 22.772 1.00 96.56 223 ILE A O 1
ATOM 1748 N N . GLY A 1 224 ? -3.696 8.182 21.488 1.00 95.81 224 GLY A N 1
ATOM 1749 C CA . GLY A 1 224 ? -3.198 9.235 22.376 1.00 95.81 224 GLY A CA 1
ATOM 1750 C C . GLY A 1 224 ? -1.671 9.375 22.417 1.00 95.81 224 GLY A C 1
ATOM 1751 O O . GLY A 1 224 ? -1.128 9.822 23.428 1.00 95.81 224 GLY A O 1
ATOM 1752 N N . LEU A 1 225 ? -0.971 8.996 21.345 1.00 94.69 225 LEU A N 1
ATOM 1753 C CA . LEU A 1 225 ? 0.468 9.215 21.188 1.00 94.69 225 LEU A CA 1
ATOM 1754 C C . LEU A 1 225 ? 0.745 10.462 20.343 1.00 94.69 225 LEU A C 1
ATOM 1756 O O . LEU A 1 225 ? 0.091 10.710 19.335 1.00 94.69 225 LEU A O 1
ATOM 1760 N N . ASN A 1 226 ? 1.758 11.236 20.735 1.00 91.56 226 ASN A N 1
ATOM 1761 C CA . ASN A 1 226 ? 2.200 12.411 19.970 1.00 91.56 226 ASN A CA 1
ATOM 1762 C C . ASN A 1 226 ? 3.145 12.038 18.819 1.00 91.56 226 ASN A C 1
ATOM 1764 O O . ASN A 1 226 ? 3.249 12.756 17.829 1.00 91.56 226 ASN A O 1
ATOM 1768 N N . SER A 1 227 ? 3.878 10.942 18.985 1.00 90.56 227 SER A N 1
ATOM 1769 C CA . SER A 1 227 ? 4.864 10.433 18.040 1.00 90.56 227 SER A CA 1
ATOM 1770 C C . SER A 1 227 ? 5.149 8.976 18.366 1.00 90.56 227 SER A C 1
ATOM 1772 O O . SER A 1 227 ? 5.052 8.581 19.528 1.00 90.56 227 SER A O 1
ATOM 1774 N N . VAL A 1 228 ? 5.570 8.225 17.359 1.00 91.00 228 VAL A N 1
ATOM 1775 C CA . VAL A 1 228 ? 6.016 6.836 17.483 1.00 91.00 228 VAL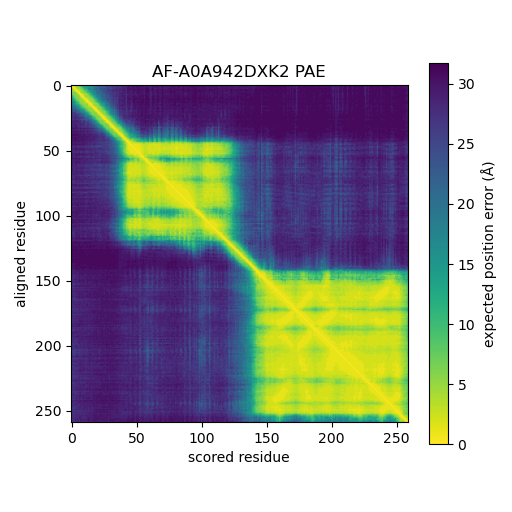 A CA 1
ATOM 1776 C C . VAL A 1 228 ? 7.432 6.738 16.942 1.00 91.00 228 VAL A C 1
ATOM 1778 O O . VAL A 1 228 ? 7.770 7.419 15.971 1.00 91.00 228 VAL A O 1
ATOM 1781 N N . SER A 1 229 ? 8.271 5.952 17.610 1.00 86.25 229 SER A N 1
ATOM 1782 C CA . SER A 1 229 ? 9.621 5.652 17.114 1.00 86.25 229 SER A CA 1
ATOM 1783 C C . SER A 1 229 ? 9.675 4.273 16.470 1.00 86.25 229 SER A C 1
ATOM 1785 O O . SER A 1 229 ? 10.460 4.073 15.546 1.00 86.25 229 SER A O 1
ATOM 1787 N N . ASP A 1 230 ? 8.831 3.359 16.948 1.00 89.00 230 ASP A N 1
ATOM 1788 C CA . ASP A 1 230 ? 8.744 1.974 16.500 1.00 89.00 230 ASP A CA 1
ATOM 1789 C C . ASP A 1 230 ? 7.271 1.544 16.366 1.00 89.00 230 ASP A C 1
ATOM 1791 O O . ASP A 1 230 ? 6.383 2.139 16.983 1.00 89.00 230 ASP A O 1
ATOM 1795 N N . THR A 1 231 ? 6.994 0.509 15.572 1.00 90.00 231 THR A N 1
ATOM 1796 C CA . THR A 1 231 ? 5.653 -0.080 15.454 1.00 90.00 231 THR A CA 1
ATOM 1797 C C . THR A 1 231 ? 5.176 -0.675 16.775 1.00 90.00 231 THR A C 1
ATOM 1799 O O . THR A 1 231 ? 3.980 -0.617 17.059 1.00 90.00 231 THR A O 1
ATOM 1802 N N . ASP A 1 232 ? 6.098 -1.143 17.621 1.00 89.62 232 ASP A N 1
ATOM 1803 C CA . ASP A 1 232 ? 5.814 -1.663 18.965 1.00 89.62 232 ASP A CA 1
ATOM 1804 C C . ASP A 1 232 ? 5.088 -0.647 19.861 1.00 89.62 232 ASP A C 1
ATOM 1806 O O . ASP A 1 232 ? 4.283 -1.033 20.711 1.00 89.62 232 ASP A O 1
ATOM 1810 N N . ASP A 1 233 ? 5.299 0.657 19.641 1.00 91.75 233 ASP A N 1
ATOM 1811 C CA . ASP A 1 233 ? 4.605 1.717 20.379 1.00 91.75 233 ASP A CA 1
ATOM 1812 C C . ASP A 1 233 ? 3.088 1.712 20.112 1.00 91.75 233 ASP A C 1
ATOM 1814 O O . ASP A 1 233 ? 2.322 2.277 20.891 1.00 91.75 233 ASP A O 1
ATOM 1818 N N . ILE A 1 234 ? 2.640 1.103 19.012 1.00 95.38 234 ILE A N 1
ATOM 1819 C CA . ILE A 1 234 ? 1.247 1.093 18.546 1.00 95.38 234 ILE A CA 1
ATOM 1820 C C . ILE A 1 234 ? 0.540 -0.222 18.911 1.00 95.38 234 ILE A C 1
ATOM 1822 O O . ILE A 1 234 ? -0.688 -0.242 19.037 1.00 95.38 234 ILE A O 1
ATOM 1826 N N . LEU A 1 235 ? 1.289 -1.314 19.085 1.00 92.81 235 LEU A N 1
ATOM 1827 C CA . LEU A 1 235 ? 0.724 -2.650 19.272 1.00 92.81 235 LEU A CA 1
ATOM 1828 C C . LEU A 1 235 ? -0.055 -2.779 20.588 1.00 92.81 235 LEU A C 1
ATOM 1830 O O . LEU A 1 235 ? 0.258 -2.144 21.597 1.00 92.81 235 LEU A O 1
ATOM 1834 N N . PHE A 1 236 ? -1.086 -3.624 20.564 1.00 92.56 236 PHE A N 1
ATOM 1835 C CA . PHE A 1 236 ? -1.969 -3.957 21.689 1.00 92.56 236 PHE A CA 1
ATOM 1836 C C . PHE A 1 236 ? -2.628 -2.734 22.348 1.00 92.56 236 PHE A C 1
ATOM 1838 O O . PHE A 1 236 ? -2.947 -2.726 23.541 1.00 92.56 236 PHE A O 1
ATOM 1845 N N . LYS A 1 237 ? -2.793 -1.652 21.575 1.00 94.56 237 LYS A N 1
ATOM 1846 C CA . LYS A 1 237 ? -3.538 -0.460 21.977 1.00 94.56 237 LYS A CA 1
ATOM 1847 C C . LYS A 1 237 ? -4.889 -0.462 21.273 1.00 94.56 237 LYS A C 1
ATOM 1849 O O . LYS A 1 237 ? -4.933 -0.454 20.039 1.00 94.56 237 LYS A O 1
ATOM 1854 N N . PRO A 1 238 ? -5.992 -0.451 22.033 1.00 95.06 238 PRO A N 1
ATOM 1855 C CA . PRO A 1 238 ? -7.308 -0.580 21.451 1.00 95.06 238 PRO A CA 1
ATOM 1856 C C . PRO A 1 238 ? -7.711 0.741 20.781 1.00 95.06 238 PRO A C 1
ATOM 1858 O O . PRO A 1 238 ? -7.537 1.827 21.338 1.00 95.06 238 PRO A O 1
ATOM 1861 N N . LEU A 1 239 ? -8.243 0.647 19.566 1.00 97.06 239 LEU A N 1
ATOM 1862 C CA . LEU A 1 239 ? -8.690 1.782 18.762 1.00 97.06 239 LEU A CA 1
ATOM 1863 C C . LEU A 1 239 ? -9.854 1.389 17.844 1.00 97.06 239 LEU A C 1
ATOM 1865 O O . LEU A 1 239 ? -10.149 0.209 17.640 1.00 97.06 239 LEU A O 1
ATOM 1869 N N . GLN A 1 240 ? -10.519 2.389 17.266 1.00 97.44 240 GLN A N 1
ATOM 1870 C CA . GLN A 1 240 ? -11.576 2.183 16.283 1.00 97.44 240 GLN A CA 1
ATOM 1871 C C . GLN A 1 240 ? -11.055 2.435 14.862 1.00 97.44 240 GLN A C 1
ATOM 1873 O O . GLN A 1 240 ? -10.562 3.516 14.558 1.00 97.44 240 GLN A O 1
ATOM 1878 N N . ALA A 1 241 ? -11.221 1.463 13.969 1.00 97.25 241 ALA A N 1
ATOM 1879 C CA . ALA A 1 241 ? -10.967 1.561 12.539 1.00 97.25 241 ALA A CA 1
ATOM 1880 C C . ALA A 1 241 ? -12.286 1.709 11.760 1.00 97.25 241 ALA A C 1
ATOM 1882 O O . ALA A 1 241 ? -13.228 0.935 11.935 1.00 97.25 241 ALA A O 1
ATOM 1883 N N . ILE A 1 242 ? -12.360 2.693 10.867 1.00 96.62 242 ILE A N 1
ATOM 1884 C CA . ILE A 1 242 ? -13.509 2.939 9.989 1.00 96.62 242 ILE A CA 1
ATOM 1885 C C . ILE A 1 242 ? -13.065 2.749 8.544 1.00 96.62 242 ILE A C 1
ATOM 1887 O O . ILE A 1 242 ? -12.350 3.586 7.995 1.00 96.62 242 ILE A O 1
ATOM 1891 N N . ALA A 1 243 ? -13.525 1.669 7.918 1.00 95.88 243 ALA A N 1
ATOM 1892 C CA . ALA A 1 243 ? -13.251 1.367 6.520 1.00 95.88 243 ALA A CA 1
ATOM 1893 C C . ALA A 1 243 ? -14.459 1.731 5.647 1.00 95.88 243 ALA A C 1
ATOM 1895 O O . ALA A 1 243 ? -15.592 1.336 5.924 1.00 95.88 243 ALA A O 1
ATOM 1896 N N . ASN A 1 244 ? -14.229 2.465 4.557 1.00 93.12 244 ASN A N 1
ATOM 1897 C CA . ASN A 1 244 ? -15.277 2.843 3.594 1.00 93.12 244 ASN A CA 1
ATOM 1898 C C . ASN A 1 244 ? -15.148 2.117 2.236 1.00 93.12 244 ASN A C 1
ATOM 1900 O O . ASN A 1 244 ? -15.775 2.518 1.253 1.00 93.12 244 ASN A O 1
ATOM 1904 N N . GLY A 1 245 ? -14.296 1.087 2.164 1.00 88.81 245 GLY A N 1
ATOM 1905 C CA . GLY A 1 245 ? -13.952 0.358 0.936 1.00 88.81 245 GLY A CA 1
ATOM 1906 C C . GLY A 1 245 ? -12.944 1.073 0.023 1.00 88.81 245 GLY A C 1
ATOM 1907 O O . GLY A 1 245 ? -12.634 0.586 -1.064 1.00 88.81 245 GLY A O 1
ATOM 1908 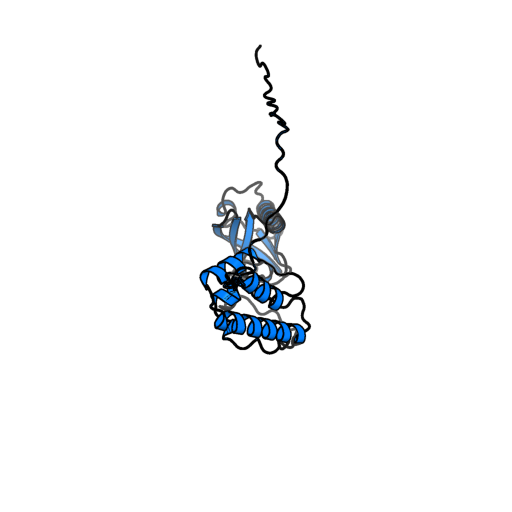N N . LYS A 1 246 ? -12.436 2.243 0.427 1.00 89.94 246 LYS A N 1
ATOM 1909 C CA . LYS A 1 246 ? -11.363 2.973 -0.270 1.00 89.94 246 LYS A CA 1
ATOM 1910 C C . LYS A 1 246 ? -10.215 3.349 0.651 1.00 89.94 246 LYS A C 1
ATOM 1912 O O . LYS A 1 246 ? -9.071 3.239 0.231 1.00 89.94 246 LYS A O 1
ATOM 1917 N N . THR A 1 247 ? -10.538 3.810 1.851 1.00 92.81 247 THR A N 1
ATOM 1918 C CA . THR A 1 247 ? -9.604 4.271 2.878 1.00 92.81 247 THR A CA 1
ATOM 1919 C C . THR A 1 247 ? -10.019 3.702 4.229 1.00 92.81 247 THR A C 1
ATOM 1921 O O . THR A 1 247 ? -11.197 3.385 4.441 1.00 92.81 247 THR A O 1
ATOM 1924 N N . VAL A 1 248 ? -9.057 3.627 5.145 1.00 95.44 248 VAL A N 1
ATOM 1925 C CA . VAL A 1 248 ? -9.287 3.339 6.562 1.00 95.44 248 VAL A CA 1
ATOM 1926 C C . VAL A 1 248 ? -8.918 4.586 7.359 1.00 95.44 248 VAL A C 1
ATOM 1928 O O . VAL A 1 248 ? -7.914 5.233 7.073 1.00 95.44 248 VAL A O 1
ATOM 1931 N N .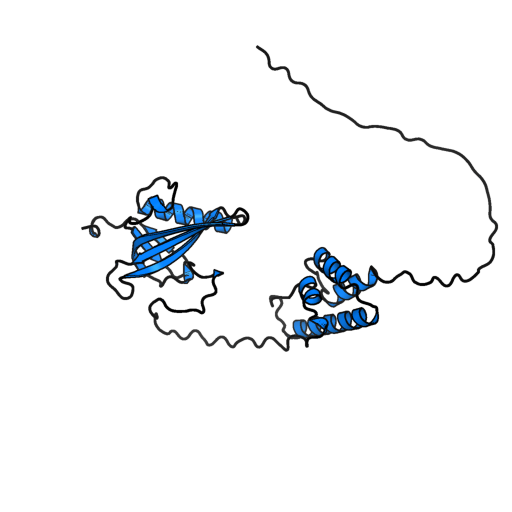 SER A 1 249 ? -9.754 4.961 8.319 1.00 96.00 249 SER A N 1
ATOM 1932 C CA . SER A 1 249 ? -9.483 6.054 9.256 1.00 96.00 249 SER A CA 1
ATOM 1933 C C . SER A 1 249 ? -9.560 5.535 10.681 1.00 96.00 249 SER A C 1
ATOM 1935 O O . SER A 1 249 ? -10.368 4.650 10.961 1.00 96.00 249 SER A O 1
ATOM 1937 N N . TYR A 1 250 ? -8.750 6.098 11.572 1.00 97.62 250 TYR A N 1
ATOM 1938 C CA . TYR A 1 250 ? -8.625 5.624 12.944 1.00 97.62 250 TYR A CA 1
ATOM 1939 C C . TYR A 1 250 ? -9.098 6.678 13.937 1.00 97.62 250 TYR A C 1
ATOM 1941 O O . TYR A 1 250 ? -8.770 7.856 13.802 1.00 97.62 250 TYR A O 1
ATOM 1949 N N . LEU A 1 251 ? -9.888 6.247 14.917 1.00 96.94 251 LEU A N 1
ATOM 1950 C CA . LEU A 1 251 ? -10.479 7.084 15.956 1.00 96.94 251 LEU A CA 1
ATOM 1951 C C . LEU A 1 251 ? -10.247 6.468 17.342 1.00 96.94 251 LEU A C 1
ATOM 1953 O O . LEU A 1 251 ? -10.152 5.242 17.459 1.00 96.94 251 LEU A O 1
ATOM 1957 N N . PRO A 1 252 ? -10.186 7.295 18.400 1.00 96.75 252 PRO A N 1
ATOM 1958 C CA . PRO A 1 252 ? -10.172 6.790 19.766 1.00 96.75 252 PRO A CA 1
ATOM 1959 C C . PRO A 1 252 ? -11.475 6.045 20.073 1.00 96.75 252 PRO A C 1
ATOM 1961 O O . PRO A 1 252 ? -12.547 6.427 19.595 1.00 96.75 252 PRO A O 1
ATOM 1964 N N . ILE A 1 253 ? -11.392 5.003 20.902 1.00 92.69 253 ILE A N 1
ATOM 1965 C CA . ILE A 1 253 ? -12.588 4.314 21.398 1.00 92.69 253 ILE A CA 1
ATOM 1966 C C . ILE A 1 253 ? -13.340 5.268 22.339 1.00 92.69 253 ILE A C 1
ATOM 1968 O O . ILE A 1 253 ? -12.718 5.854 23.233 1.00 92.69 253 ILE A O 1
ATOM 1972 N N . PRO A 1 254 ? -14.661 5.456 22.165 1.00 84.75 254 PRO A N 1
ATOM 1973 C CA . PRO A 1 254 ? -15.464 6.242 23.091 1.00 84.75 254 PRO A CA 1
ATOM 1974 C C . PRO A 1 254 ? -15.344 5.686 24.512 1.00 84.75 254 PRO A C 1
ATOM 1976 O O . PRO A 1 254 ? -15.425 4.479 24.716 1.00 84.75 254 PRO A O 1
ATOM 1979 N N . ALA A 1 255 ? -15.221 6.558 25.513 1.00 74.44 255 ALA A N 1
ATOM 1980 C CA . ALA A 1 255 ? -15.075 6.145 26.914 1.00 74.44 255 ALA A CA 1
ATOM 1981 C C . ALA A 1 255 ? -16.219 5.239 27.427 1.00 74.44 255 ALA A C 1
ATOM 1983 O O . ALA A 1 255 ? -16.034 4.524 28.405 1.00 74.44 255 ALA A O 1
ATOM 1984 N N . GLU A 1 256 ? -17.384 5.256 26.772 1.00 69.50 256 GLU A N 1
ATOM 1985 C CA . GLU A 1 256 ? -18.535 4.403 27.097 1.00 69.50 256 GLU A CA 1
ATOM 1986 C C . GLU A 1 256 ? -18.389 2.950 26.606 1.00 69.50 256 GLU A C 1
ATOM 1988 O O . GLU A 1 256 ? -19.063 2.070 27.130 1.00 69.50 256 GLU A O 1
ATOM 1993 N N . GLU A 1 257 ? -17.504 2.683 25.640 1.00 63.19 257 GLU A N 1
ATOM 1994 C CA . GLU A 1 257 ? -17.253 1.346 25.071 1.00 63.19 257 GLU A CA 1
ATOM 1995 C C . GLU A 1 257 ? -15.971 0.692 25.622 1.00 63.19 257 GLU A C 1
ATOM 1997 O O . GLU A 1 257 ? -15.666 -0.450 25.292 1.00 63.19 257 GLU A O 1
ATOM 2002 N N . ALA A 1 258 ? -15.215 1.401 26.467 1.00 58.62 258 ALA A N 1
ATOM 2003 C CA . ALA A 1 258 ? -13.941 0.945 27.032 1.00 58.62 258 ALA A CA 1
ATOM 2004 C C . ALA A 1 258 ? -14.075 0.207 28.387 1.00 58.62 258 ALA A C 1
ATOM 2006 O O . ALA A 1 258 ? -13.067 0.023 29.073 1.00 58.62 258 ALA A O 1
ATOM 2007 N N . ALA A 1 259 ? -15.300 -0.155 28.792 1.00 45.53 259 ALA A N 1
ATOM 2008 C CA . ALA A 1 259 ? -15.634 -0.722 30.105 1.00 45.53 259 ALA A CA 1
ATOM 2009 C C . ALA A 1 259 ? -15.916 -2.230 30.067 1.00 45.53 259 ALA A C 1
ATOM 2011 O O . ALA A 1 259 ? -16.635 -2.677 29.145 1.00 45.53 259 ALA A O 1
#

Radius of gyration: 32.42 Å; Cα contacts (8 Å, |Δi|>4): 306; chains: 1; bounding box: 73×57×93 Å

Secondary structure (DSSP, 8-state):
-----------------------------------------SHHHHHHHHHHH-SS--S-HHHHHHHHHHH---HHHHHHHHHHHHHHHHHHHHTT-TTS-PPPHHHHHHTTGGGSPP-----------------------TTS-GGGTT-GGGSPSEEEEEEEEEEEEEEETTEEEEEEEEEE-SSSTTTT-EEEEEEEEE-SSHHHHHHHHHHHHHHHHHHT-S--SSGGGTTT-EEEEEE-SS-EEEEPPPTTT--

Nearest PDB structures (foldseek):
  5yy6-assembly1_A-2  TM=3.272E-01  e=1.019E+00  Arabidopsis thaliana
  8hzu-assembly1_A  TM=3.284E-01  e=1.081E+00  Arabidopsis thaliana
  5xgk-assembly1_B  TM=3.231E-01  e=1.218E+00  Arabidopsis thaliana
  7noz-assembly1_B  TM=2.906E-01  e=2.077E+00  Homo sapiens
  7pua-assembly1_CQ  TM=2.496E-01  e=6.040E+00  Trypanosoma brucei brucei

Organism: NCBI:txid2831468

Sequence (259 aa):
MNEDPSTRTRAQDPGNGKDGQDCAAPTAPLSAPLTRADAGTAQDNFEELWCAYYPRRGKNKKEARAAYTTLNPGPDLHGRMVEAAREWQASWAAQNNPDAPRRTLAKWIEREEYECDPPTAYKPKERKAPKVEPAVAANENDNVPDFMVGSPKLWPAGRYVGEFIDGDIDRKGGDEEVTLAFLVNTPGEHDGKVFEHRFYTQAFIESYQREGQATLESICAAIGLNSVSDTDDILFKPLQAIANGKTVSYLPIPAEEAA

pLDDT: mean 76.7, std 19.76, range [38.78, 97.62]

Mean predicted aligned error: 19.93 Å

Solvent-accessible surface area (backbone atoms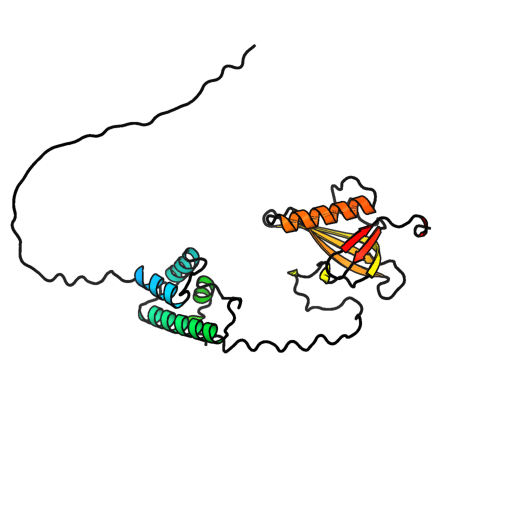 only — not comparable to full-atom values): 16122 Å² total; per-residue (Å²): 136,89,87,87,90,79,88,85,85,84,87,87,82,84,85,91,85,83,88,89,84,91,84,84,88,87,82,88,82,76,92,67,85,74,76,71,76,80,88,75,78,60,76,61,55,56,52,51,39,48,45,42,56,30,81,89,73,69,74,63,66,69,56,27,49,49,43,49,59,72,66,58,64,52,75,72,55,45,53,48,41,33,50,39,27,39,50,39,41,51,40,49,60,73,52,78,50,92,80,59,89,72,82,50,62,31,60,39,60,73,67,53,47,58,79,49,81,56,74,77,58,83,71,76,74,78,75,70,72,84,70,91,67,77,92,76,77,81,91,88,65,100,76,66,56,77,90,55,61,26,33,41,55,74,41,70,65,46,78,38,37,27,27,29,78,47,66,49,77,50,78,57,97,81,25,32,37,38,40,36,33,32,37,25,69,38,89,62,95,54,43,79,37,76,46,53,42,49,42,24,66,34,39,90,52,62,69,52,17,52,51,19,42,53,48,51,50,30,46,31,58,19,68,73,40,95,76,74,94,51,63,75,78,53,43,76,44,65,28,27,40,40,25,73,42,65,47,67,48,45,37,52,62,55,82,88,75,76,116